Protein AF-A0A537YE99-F1 (afdb_monomer)

Secondary structure (DSSP, 8-state):
-PEEEETTEEE-S---HHHHHHHHHHHTSTTB-S-EEEEEEEE--SSSPEEEE--BSS-B-HHHH-SSTT-EEEEEEEEEEGGGS-S--HHHHHHHHHHS-BSTT---SS--HHHHHHHHHS--SSPPPHHHHHHHHHHTT--BSSS-EEEEEE-TTSEEEEEEEE--THHHHHHHHHHHHHHHHHHHHTT---SSGGG--B-

pLDDT: mean 94.54, std 3.67, range [78.19, 98.31]

Nearest PDB structures (foldseek):
  8dcb-assembly2_B  TM=7.936E-01  e=4.723E-13  Pyrococcus horikoshii OT3
  7p3b-assembly1_A  TM=7.867E-01  e=3.684E-13  Homo sapiens
  8odp-assembly1_A  TM=8.140E-01  e=3.666E-12  Homo sapiens
  2epg-assembly1_A  TM=7.924E-01  e=5.002E-12  Thermus thermophilus HB8
  4dwr-assembly3_C  TM=7.491E-01  e=1.351E-11  Pyrococcus horikoshii

Sequence (203 aa):
MPRRVDDKLLVWGEIEENTIAQARKAARLPIVEGHVALMPDAHIGIGATIGSVIPTENAVIPSAVGVDIGCGMVAVRTDVRQDQLPDDLKPLLRKIAHAVPAGVGKGHGRVTKAAEAWLGSRKPPRDLSDKQTKTTLEQFGTLGSGNHFLEVAVDEDGRTWIVLHSGSRGIGNQLATMHISKAKKDMKRALVSLGDPDLAYFV

Structure (mmCIF, N/CA/C/O backbone):
data_AF-A0A537YE99-F1
#
_entry.id   AF-A0A537YE99-F1
#
loop_
_atom_site.group_PDB
_atom_site.id
_atom_site.type_symbol
_atom_site.label_atom_id
_atom_site.label_alt_id
_atom_site.label_comp_id
_atom_site.label_asym_id
_atom_site.label_entity_id
_atom_site.label_seq_id
_atom_site.pdbx_PDB_ins_code
_atom_site.Cartn_x
_atom_site.Cartn_y
_atom_site.Cartn_z
_atom_site.occupancy
_atom_site.B_iso_or_equiv
_atom_site.auth_seq_id
_atom_site.auth_comp_id
_atom_site.auth_asym_id
_atom_site.auth_atom_id
_atom_site.pdbx_PDB_model_num
ATOM 1 N N . MET A 1 1 ? -18.024 -2.974 -21.717 1.00 82.00 1 MET A N 1
ATOM 2 C CA . MET A 1 1 ? -16.861 -3.701 -22.281 1.00 82.00 1 MET A CA 1
ATOM 3 C C . MET A 1 1 ? -15.645 -2.788 -22.218 1.00 82.00 1 MET A C 1
ATOM 5 O O . MET A 1 1 ? -15.855 -1.583 -22.323 1.00 82.00 1 MET A O 1
ATOM 9 N N . PRO A 1 2 ? -14.421 -3.308 -22.020 1.00 94.31 2 PRO A N 1
ATOM 10 C CA . PRO A 1 2 ? -13.222 -2.476 -22.057 1.00 94.31 2 PRO A CA 1
ATOM 11 C C . PRO A 1 2 ? -12.996 -1.879 -23.442 1.00 94.31 2 PRO A C 1
ATOM 13 O O . PRO A 1 2 ? -13.297 -2.507 -24.459 1.00 94.31 2 PRO A O 1
ATOM 16 N N . ARG A 1 3 ? -12.391 -0.694 -23.478 1.00 96.31 3 ARG A N 1
ATOM 17 C CA . ARG A 1 3 ? -11.872 -0.086 -24.703 1.00 96.31 3 ARG A CA 1
ATOM 18 C C . ARG A 1 3 ? -10.388 -0.420 -24.836 1.00 96.31 3 ARG A C 1
ATOM 20 O O . ARG A 1 3 ? -9.620 -0.181 -23.907 1.00 96.31 3 ARG A O 1
ATOM 27 N N . ARG A 1 4 ? -9.973 -0.950 -25.989 1.00 96.81 4 ARG A N 1
ATOM 28 C CA . ARG A 1 4 ? -8.550 -1.099 -26.330 1.00 96.81 4 ARG A CA 1
ATOM 29 C C . ARG A 1 4 ? -8.019 0.239 -26.837 1.00 96.81 4 ARG A C 1
ATOM 31 O O . ARG A 1 4 ? -8.597 0.804 -27.762 1.00 96.81 4 ARG A O 1
ATOM 38 N N . VAL A 1 5 ? -6.960 0.752 -26.215 1.00 95.50 5 VAL A N 1
ATOM 39 C CA . VAL A 1 5 ? -6.394 2.088 -26.517 1.00 95.50 5 VAL A CA 1
ATOM 40 C C . VAL A 1 5 ? -4.929 2.047 -26.962 1.00 95.50 5 VAL A C 1
ATOM 42 O O . VAL A 1 5 ? -4.392 3.069 -27.382 1.00 95.50 5 VAL A O 1
ATOM 45 N N . ASP A 1 6 ? -4.290 0.882 -26.850 1.00 93.88 6 ASP A N 1
ATOM 46 C CA . ASP A 1 6 ? -2.983 0.522 -27.414 1.00 93.88 6 ASP A CA 1
ATOM 47 C C . ASP A 1 6 ? -2.950 -1.021 -27.554 1.00 93.88 6 ASP A C 1
ATOM 49 O O . ASP A 1 6 ? -3.872 -1.695 -27.080 1.00 93.88 6 ASP A O 1
ATOM 53 N N . ASP A 1 7 ? -1.923 -1.595 -28.185 1.00 91.94 7 ASP A N 1
ATOM 54 C CA . ASP A 1 7 ? -1.827 -3.042 -28.464 1.00 91.94 7 ASP A CA 1
ATOM 55 C C . ASP A 1 7 ? -2.013 -3.902 -27.197 1.00 91.94 7 ASP A C 1
ATOM 57 O O . ASP A 1 7 ? -2.874 -4.785 -27.139 1.00 91.94 7 ASP A O 1
ATOM 61 N N . LYS A 1 8 ? -1.284 -3.540 -26.134 1.00 96.88 8 LYS A N 1
ATOM 62 C CA . LYS A 1 8 ? -1.303 -4.197 -24.818 1.00 96.88 8 LYS A CA 1
ATOM 63 C C . LYS A 1 8 ? -1.995 -3.364 -23.730 1.00 96.88 8 LYS A C 1
ATOM 65 O O . LYS A 1 8 ? -1.610 -3.459 -22.568 1.00 96.88 8 LYS A O 1
ATOM 70 N N . LEU A 1 9 ? -2.986 -2.525 -24.063 1.00 98.12 9 LEU A N 1
ATOM 71 C CA . LEU A 1 9 ? -3.657 -1.667 -23.070 1.00 98.12 9 LEU A CA 1
ATOM 72 C C . LEU A 1 9 ? -5.184 -1.644 -23.215 1.00 98.12 9 LEU A C 1
ATOM 74 O O . LEU A 1 9 ? -5.732 -1.173 -24.219 1.00 98.12 9 LEU A O 1
ATOM 78 N N . LEU A 1 10 ? -5.865 -2.105 -22.164 1.00 98.25 10 LEU A N 1
ATOM 79 C CA . LEU A 1 10 ? -7.317 -2.074 -22.010 1.00 98.25 10 LEU A CA 1
ATOM 80 C C . LEU A 1 10 ? -7.733 -1.087 -20.915 1.00 98.25 10 LEU A C 1
ATOM 82 O O . LEU A 1 10 ? -7.099 -1.009 -19.865 1.00 98.25 10 LEU A O 1
ATOM 86 N N . VAL A 1 11 ? -8.828 -0.367 -21.150 1.00 98.06 11 VAL A N 1
ATOM 87 C CA . VAL A 1 11 ? -9.364 0.642 -20.228 1.00 98.06 11 VAL A CA 1
ATOM 88 C C . VAL A 1 11 ? -10.830 0.358 -19.927 1.00 98.06 11 VAL A C 1
ATOM 90 O O . VAL A 1 11 ? -11.646 0.242 -20.848 1.00 98.06 11 VAL A O 1
ATOM 93 N N . TRP A 1 12 ? -11.164 0.271 -18.641 1.00 96.94 12 TRP A N 1
ATOM 94 C CA . TRP A 1 12 ? -12.533 0.284 -18.135 1.00 96.94 12 TRP A CA 1
ATOM 95 C C . TRP A 1 12 ? -12.867 1.681 -17.611 1.00 96.94 12 TRP A C 1
ATOM 97 O O . TRP A 1 12 ? -12.109 2.240 -16.834 1.00 96.94 12 TRP A O 1
ATOM 107 N N . GLY A 1 13 ? -14.019 2.221 -18.014 1.00 94.19 13 GLY A N 1
ATOM 108 C CA . GLY A 1 13 ? -14.464 3.553 -17.595 1.00 94.19 13 GLY A CA 1
ATOM 109 C C . GLY A 1 13 ? -13.839 4.708 -18.386 1.00 94.19 13 GLY A C 1
ATOM 110 O O . GLY A 1 13 ? -13.155 4.512 -19.397 1.00 94.19 13 GLY A O 1
ATOM 111 N N . GLU A 1 14 ? -14.132 5.924 -17.934 1.00 95.19 14 GLU A N 1
ATOM 112 C CA . GLU A 1 14 ? -13.561 7.164 -18.459 1.00 95.19 14 GLU A CA 1
ATOM 113 C C . GLU A 1 14 ? -12.354 7.552 -17.609 1.00 95.19 14 GLU A C 1
ATOM 115 O O . GLU A 1 14 ? -12.493 7.872 -16.434 1.00 95.19 14 GLU A O 1
ATOM 120 N N . ILE A 1 15 ? -11.164 7.487 -18.207 1.00 97.19 15 ILE A N 1
ATOM 121 C CA . ILE A 1 15 ? -9.887 7.719 -17.531 1.00 97.19 15 ILE A CA 1
ATOM 122 C C . ILE A 1 15 ? -9.170 8.882 -18.213 1.00 97.19 15 ILE A C 1
ATOM 124 O O . ILE A 1 15 ? -9.175 8.984 -19.443 1.00 97.19 15 ILE A O 1
ATOM 128 N N . GLU A 1 16 ? -8.539 9.741 -17.416 1.00 96.81 16 GLU A N 1
ATOM 129 C CA . GLU A 1 16 ? -7.774 10.887 -17.904 1.00 96.81 16 GLU A CA 1
ATOM 130 C C . GLU A 1 16 ? -6.612 10.466 -18.829 1.00 96.81 16 GLU A C 1
ATOM 132 O O . GLU A 1 16 ? -5.924 9.465 -18.603 1.00 96.81 16 GLU A O 1
ATOM 137 N N . GLU A 1 17 ? -6.342 11.261 -19.872 1.00 97.06 17 GLU A N 1
ATOM 138 C CA . GLU A 1 17 ? -5.336 10.918 -20.893 1.00 97.06 17 GLU A CA 1
ATOM 139 C C . GLU A 1 17 ? -3.911 10.826 -20.322 1.00 97.06 17 GLU A C 1
ATOM 141 O O . GLU A 1 17 ? -3.109 10.019 -20.788 1.00 97.06 17 GLU A O 1
ATOM 146 N N . ASN A 1 18 ? -3.590 11.599 -19.281 1.00 96.94 18 ASN A N 1
ATOM 147 C CA . ASN A 1 18 ? -2.311 11.514 -18.563 1.00 96.94 18 ASN A CA 1
ATOM 148 C C . ASN A 1 18 ? -2.094 10.115 -17.938 1.00 96.94 18 ASN A C 1
ATOM 150 O O . ASN A 1 18 ? -0.994 9.564 -18.016 1.00 96.94 18 ASN A O 1
ATOM 154 N N . THR A 1 19 ? -3.143 9.520 -17.372 1.00 97.75 19 THR A N 1
ATOM 155 C CA . THR A 1 19 ? -3.148 8.205 -16.728 1.00 97.75 19 THR A CA 1
ATOM 156 C C . THR A 1 19 ? -3.008 7.120 -17.786 1.00 97.75 19 THR A C 1
ATOM 158 O O . THR A 1 19 ? -2.170 6.226 -17.658 1.00 97.75 19 THR A O 1
ATOM 161 N N . ILE A 1 20 ? -3.740 7.246 -18.897 1.00 97.81 20 ILE A N 1
ATOM 162 C CA . ILE A 1 20 ? -3.586 6.354 -20.052 1.00 97.81 20 ILE A CA 1
ATOM 163 C C . ILE A 1 20 ? -2.155 6.437 -20.606 1.00 97.81 20 ILE A C 1
ATOM 165 O O . ILE A 1 20 ? -1.536 5.408 -20.880 1.00 97.81 20 ILE A O 1
ATOM 169 N N . ALA A 1 21 ? -1.589 7.639 -20.735 1.00 96.81 21 ALA A N 1
ATOM 170 C CA . ALA A 1 21 ? -0.222 7.834 -21.206 1.00 96.81 21 ALA A CA 1
ATOM 171 C C . ALA A 1 21 ? 0.821 7.199 -20.272 1.00 96.81 21 ALA A C 1
ATOM 173 O O . ALA A 1 21 ? 1.772 6.588 -20.765 1.00 96.81 21 ALA A O 1
ATOM 174 N N . GLN A 1 22 ? 0.639 7.285 -18.950 1.00 97.00 22 GLN A N 1
ATOM 175 C CA . GLN A 1 22 ? 1.480 6.576 -17.981 1.00 97.00 22 GLN A CA 1
ATOM 176 C C . GLN A 1 22 ? 1.371 5.053 -18.159 1.00 97.00 22 GLN A C 1
ATOM 178 O O . GLN A 1 22 ? 2.3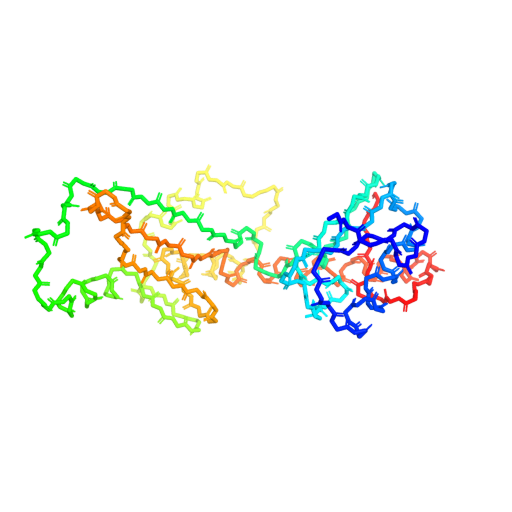92 4.374 -18.281 1.00 97.00 22 GLN A O 1
ATOM 183 N N . ALA A 1 23 ? 0.153 4.519 -18.260 1.00 97.44 23 ALA A N 1
ATOM 184 C CA . ALA A 1 23 ? -0.088 3.087 -18.437 1.00 97.44 23 ALA A CA 1
ATOM 185 C C . ALA A 1 23 ? 0.491 2.533 -19.749 1.00 97.44 23 ALA A C 1
ATOM 187 O O . ALA A 1 23 ? 1.025 1.422 -19.765 1.00 97.44 23 ALA A O 1
ATOM 188 N N . ARG A 1 24 ? 0.474 3.318 -20.839 1.00 97.06 24 ARG A N 1
ATOM 189 C CA . ARG A 1 24 ? 1.122 2.943 -22.112 1.00 97.06 24 ARG A CA 1
ATOM 190 C C . ARG A 1 24 ? 2.615 2.671 -21.937 1.00 97.06 24 ARG A C 1
ATOM 192 O O . ARG A 1 24 ? 3.144 1.792 -22.612 1.00 97.06 24 ARG A O 1
ATOM 199 N N . LYS A 1 25 ? 3.307 3.386 -21.041 1.00 96.88 25 LYS A N 1
ATOM 200 C CA . LYS A 1 25 ? 4.733 3.127 -20.779 1.00 96.88 25 LYS A CA 1
ATOM 201 C C . LYS A 1 25 ? 4.944 1.739 -20.176 1.00 96.88 25 LYS A C 1
ATOM 203 O O . LYS A 1 25 ? 5.850 1.036 -20.609 1.00 96.88 25 LYS A O 1
ATOM 208 N N . ALA A 1 26 ? 4.091 1.337 -19.231 1.00 96.38 26 ALA A N 1
ATOM 209 C CA . ALA A 1 26 ? 4.131 0.005 -18.631 1.00 96.38 26 ALA A CA 1
ATOM 210 C C . ALA A 1 26 ? 3.774 -1.086 -19.649 1.00 96.38 26 ALA A C 1
ATOM 212 O O . ALA A 1 26 ? 4.492 -2.073 -19.761 1.00 96.38 26 ALA A O 1
ATOM 213 N N . ALA A 1 27 ? 2.732 -0.874 -20.457 1.00 96.81 27 ALA A N 1
ATOM 214 C CA . ALA A 1 27 ? 2.277 -1.832 -21.468 1.00 96.81 27 ALA A CA 1
ATOM 215 C C . ALA A 1 27 ? 3.330 -2.166 -22.542 1.00 96.81 27 ALA A C 1
ATOM 217 O O . ALA A 1 27 ? 3.268 -3.226 -23.160 1.00 96.81 27 ALA A O 1
ATOM 218 N N . ARG A 1 28 ? 4.298 -1.269 -22.768 1.00 95.25 28 ARG A N 1
ATOM 219 C CA . ARG A 1 28 ? 5.393 -1.443 -23.738 1.00 95.25 28 ARG A CA 1
ATOM 220 C C . ARG A 1 28 ? 6.613 -2.167 -23.173 1.00 95.25 28 ARG A C 1
ATOM 222 O O . ARG A 1 28 ? 7.562 -2.404 -23.919 1.00 95.25 28 ARG A O 1
ATOM 229 N N . LEU A 1 29 ? 6.634 -2.476 -21.877 1.00 95.69 29 LEU A N 1
ATOM 230 C CA . LEU A 1 29 ? 7.752 -3.204 -21.289 1.00 95.69 29 LEU A CA 1
ATOM 231 C C . LEU A 1 29 ? 7.817 -4.624 -21.875 1.00 95.69 29 LEU A C 1
ATOM 233 O O . LEU A 1 29 ? 6.782 -5.280 -21.991 1.00 95.69 29 LEU A O 1
ATOM 237 N N . PRO A 1 30 ? 9.019 -5.137 -22.192 1.00 94.69 30 PRO A N 1
ATOM 238 C CA . PRO A 1 30 ? 9.173 -6.465 -22.787 1.00 94.69 30 PRO A CA 1
ATOM 239 C C . PRO A 1 30 ? 8.756 -7.594 -21.838 1.00 94.69 30 PRO A C 1
ATOM 241 O O . PRO A 1 30 ? 8.454 -8.684 -22.295 1.00 94.69 30 PRO A O 1
ATOM 244 N N . ILE A 1 31 ? 8.725 -7.323 -20.531 1.00 96.25 31 ILE A N 1
ATOM 245 C CA . ILE A 1 31 ? 8.304 -8.269 -19.494 1.00 96.25 31 ILE A CA 1
ATOM 246 C C . ILE A 1 31 ? 6.782 -8.368 -19.339 1.00 96.25 31 ILE A C 1
ATOM 248 O O . ILE A 1 31 ? 6.326 -9.165 -18.527 1.00 96.25 31 ILE A O 1
ATOM 252 N N . VAL A 1 32 ? 5.998 -7.527 -20.027 1.00 96.81 32 VAL A N 1
ATOM 253 C CA . VAL A 1 32 ? 4.535 -7.535 -19.913 1.00 96.81 32 VAL A CA 1
ATOM 254 C C . VAL A 1 32 ? 3.934 -8.515 -20.910 1.00 96.81 32 VAL A C 1
ATOM 256 O O . VAL A 1 32 ? 3.957 -8.286 -22.124 1.00 96.81 32 VAL A O 1
ATOM 259 N N . GLU A 1 33 ? 3.333 -9.573 -20.376 1.00 93.06 33 GLU A N 1
ATOM 260 C CA . GLU A 1 33 ? 2.645 -10.611 -21.142 1.00 93.06 33 GLU A CA 1
ATOM 261 C C . GLU A 1 33 ? 1.138 -10.348 -21.207 1.00 93.06 33 GLU A C 1
ATOM 263 O O . GLU A 1 33 ? 0.499 -10.012 -20.215 1.00 93.06 33 GLU A O 1
ATOM 268 N N . GLY A 1 34 ? 0.530 -10.489 -22.384 1.00 95.12 34 GLY A N 1
ATOM 269 C CA . GLY A 1 34 ? -0.880 -10.135 -22.577 1.00 95.12 34 GLY A CA 1
ATOM 270 C C . GLY A 1 34 ? -1.118 -8.620 -22.599 1.00 95.12 34 GLY A C 1
ATOM 271 O O . GLY A 1 34 ? -0.659 -7.944 -23.517 1.00 95.12 34 GLY A O 1
ATOM 272 N N . HIS A 1 35 ? -1.892 -8.084 -21.649 1.00 97.00 35 HIS A N 1
ATOM 273 C CA . HIS A 1 35 ? -2.286 -6.670 -21.631 1.00 97.00 35 HIS A CA 1
ATOM 274 C C . HIS A 1 35 ? -2.274 -6.067 -20.223 1.00 97.00 35 HIS A C 1
ATOM 276 O O . HIS A 1 35 ? -2.641 -6.718 -19.249 1.00 97.00 35 HIS A O 1
ATOM 282 N N . VAL A 1 36 ? -1.937 -4.782 -20.139 1.00 98.06 36 VAL A N 1
ATOM 283 C CA . VAL A 1 36 ? -2.229 -3.938 -18.979 1.00 98.06 36 VAL A CA 1
ATOM 284 C C . VAL A 1 36 ? -3.714 -3.589 -18.985 1.00 98.06 36 VAL A C 1
ATOM 286 O O . VAL A 1 36 ? -4.276 -3.245 -20.030 1.00 98.06 36 VAL A O 1
ATOM 289 N N . ALA A 1 37 ? -4.349 -3.654 -17.819 1.00 98.19 37 ALA A N 1
ATOM 290 C CA . ALA A 1 37 ? -5.739 -3.260 -17.630 1.00 98.19 37 ALA A CA 1
ATOM 291 C C . ALA A 1 37 ? -5.834 -2.085 -16.652 1.00 98.19 37 ALA A C 1
ATOM 293 O O . ALA A 1 37 ? -5.342 -2.181 -15.529 1.00 98.19 37 ALA A O 1
ATOM 294 N N . LEU A 1 38 ? -6.483 -0.997 -17.068 1.00 98.31 38 LEU A N 1
ATOM 295 C CA . LEU A 1 38 ? -6.870 0.108 -16.191 1.00 98.31 38 LEU A CA 1
ATOM 296 C C . LEU A 1 38 ? -8.303 -0.085 -15.708 1.00 98.31 38 LEU A C 1
ATOM 298 O O . LEU A 1 38 ? -9.217 -0.237 -16.523 1.00 98.31 38 LEU A O 1
ATOM 302 N N . MET A 1 39 ? -8.472 -0.086 -14.390 1.00 97.62 39 MET A N 1
ATOM 303 C CA . MET A 1 39 ? -9.768 -0.133 -13.722 1.00 97.62 39 MET A CA 1
ATOM 304 C C . MET A 1 39 ? -10.454 1.247 -13.765 1.00 97.62 39 MET A C 1
ATOM 306 O O . MET A 1 39 ? -9.778 2.247 -14.014 1.00 97.62 39 MET A O 1
ATOM 310 N N . PRO A 1 40 ? -11.779 1.334 -13.525 1.00 96.88 40 PRO A N 1
ATOM 311 C CA . PRO A 1 40 ? -12.522 2.601 -13.576 1.00 96.88 40 PRO A CA 1
ATOM 312 C C . PRO A 1 40 ? -12.041 3.700 -12.621 1.00 96.88 40 PRO A C 1
ATOM 314 O O . PRO A 1 40 ? -12.340 4.867 -12.841 1.00 96.88 40 PRO A O 1
ATOM 317 N N . ASP A 1 41 ? -11.327 3.336 -11.562 1.00 96.12 41 ASP A N 1
ATOM 318 C CA . ASP A 1 41 ? -10.741 4.230 -10.562 1.00 96.12 41 ASP A CA 1
ATOM 319 C C . ASP A 1 41 ? -9.255 4.530 -10.826 1.00 96.12 41 ASP A C 1
ATOM 321 O O . ASP A 1 41 ? -8.574 5.130 -9.985 1.00 96.12 41 ASP A O 1
ATOM 325 N N . ALA A 1 42 ? -8.731 4.110 -11.983 1.00 97.44 42 ALA A N 1
ATOM 326 C CA . ALA A 1 42 ? -7.332 4.298 -12.314 1.00 97.44 42 ALA A CA 1
ATOM 327 C C . ALA A 1 42 ? -6.962 5.780 -12.420 1.00 97.44 42 ALA A C 1
ATOM 329 O O . ALA A 1 42 ? -7.660 6.587 -13.033 1.00 97.44 42 ALA A O 1
ATOM 330 N N . HIS A 1 43 ? -5.813 6.129 -11.854 1.00 97.38 43 HIS A N 1
ATOM 331 C CA . HIS A 1 43 ? -5.282 7.488 -11.867 1.00 97.38 43 HIS A CA 1
ATOM 332 C C . HIS A 1 43 ? -3.751 7.475 -11.807 1.00 97.38 43 HIS A C 1
ATOM 334 O O . HIS A 1 43 ? -3.117 6.424 -11.636 1.00 97.38 43 HIS A O 1
ATOM 340 N N . ILE A 1 44 ? -3.148 8.654 -11.974 1.00 96.44 44 ILE A N 1
ATOM 341 C CA . ILE A 1 44 ? -1.695 8.835 -11.940 1.00 96.44 44 ILE A CA 1
ATOM 342 C C . ILE A 1 44 ? -1.096 8.248 -10.657 1.00 96.44 44 ILE A C 1
ATOM 344 O O . ILE A 1 44 ? -1.543 8.535 -9.547 1.00 96.44 44 ILE A O 1
ATOM 348 N N . GLY A 1 45 ? -0.033 7.464 -10.830 1.00 92.88 45 GLY A N 1
ATOM 349 C CA . GLY A 1 45 ? 0.810 6.959 -9.748 1.00 92.88 45 GLY A CA 1
ATOM 350 C C . GLY A 1 45 ? 2.284 7.310 -9.957 1.00 92.88 45 GLY A C 1
ATOM 351 O O . GLY A 1 45 ? 2.630 8.1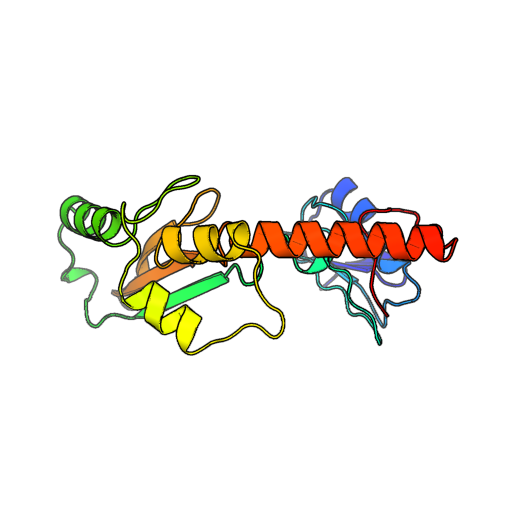76 -10.762 1.00 92.88 45 GLY A O 1
ATOM 352 N N . ILE A 1 46 ? 3.179 6.614 -9.254 1.00 87.06 46 ILE A N 1
ATOM 353 C CA . ILE A 1 46 ? 4.635 6.745 -9.423 1.00 87.06 46 ILE A CA 1
ATOM 354 C C . ILE A 1 46 ? 5.139 5.507 -10.164 1.00 87.06 46 ILE A C 1
ATOM 356 O O . ILE A 1 46 ? 5.073 4.394 -9.642 1.00 87.06 46 ILE A O 1
ATOM 360 N N . GLY A 1 47 ? 5.640 5.696 -11.386 1.00 87.75 47 GLY A N 1
ATOM 361 C CA . GLY A 1 47 ? 5.972 4.597 -12.296 1.00 87.75 47 GLY A CA 1
ATOM 362 C C . GLY A 1 47 ? 4.719 3.969 -12.884 1.00 87.75 47 GLY A C 1
ATOM 363 O O . GLY A 1 47 ? 4.308 4.343 -13.981 1.00 87.75 47 GLY A O 1
ATOM 364 N N . ALA A 1 48 ? 4.098 3.057 -12.140 1.00 94.38 48 ALA A N 1
ATOM 365 C CA . ALA A 1 48 ? 2.816 2.464 -12.503 1.00 94.38 48 ALA A CA 1
ATOM 366 C C . ALA A 1 48 ? 1.636 3.358 -12.084 1.00 94.38 48 ALA A C 1
ATOM 368 O O . ALA A 1 48 ? 1.713 4.105 -11.108 1.00 94.38 48 ALA A O 1
ATOM 369 N N . THR A 1 49 ? 0.531 3.253 -12.818 1.00 96.81 49 THR A N 1
ATOM 370 C CA . THR A 1 49 ? -0.765 3.846 -12.461 1.00 96.81 49 THR A CA 1
ATOM 371 C C . THR A 1 49 ? -1.390 3.131 -11.265 1.00 96.81 49 THR A C 1
ATOM 373 O O . THR A 1 49 ? -1.308 1.903 -11.161 1.00 96.81 49 THR A O 1
ATOM 376 N N . ILE A 1 50 ? -2.079 3.874 -10.401 1.00 96.31 50 ILE A N 1
ATOM 377 C CA . ILE A 1 50 ? -2.959 3.279 -9.385 1.00 96.31 50 ILE A CA 1
ATOM 378 C C . ILE A 1 50 ? -4.201 2.729 -10.102 1.00 96.31 50 ILE A C 1
ATOM 380 O O . ILE A 1 50 ? -4.584 3.260 -11.142 1.00 96.31 50 ILE A O 1
ATOM 384 N N . GLY A 1 51 ? -4.789 1.639 -9.598 1.00 95.75 51 GLY A N 1
ATOM 385 C CA . GLY A 1 51 ? -5.941 0.990 -10.239 1.00 95.75 51 GLY A CA 1
ATOM 386 C C . GLY A 1 51 ? -5.578 0.245 -11.528 1.00 95.75 51 GLY A C 1
ATOM 387 O O . GLY A 1 51 ? -6.393 0.150 -12.442 1.00 95.75 51 GLY A O 1
ATOM 388 N N . SER A 1 52 ? -4.344 -0.262 -11.641 1.00 96.81 52 SER A N 1
ATOM 389 C CA . SER A 1 52 ? -3.904 -1.031 -12.809 1.00 96.81 52 SER A CA 1
ATOM 390 C C . SER A 1 52 ? -3.528 -2.469 -12.479 1.00 96.81 52 SER A C 1
ATOM 392 O O . SER A 1 52 ? -3.024 -2.767 -11.398 1.00 96.81 52 SER A O 1
ATOM 394 N N . VAL A 1 53 ? -3.758 -3.358 -13.443 1.00 97.50 53 VAL A N 1
ATOM 395 C CA . VAL A 1 53 ? -3.256 -4.734 -13.441 1.00 97.50 53 VAL A CA 1
ATOM 396 C C . VAL A 1 53 ? -2.195 -4.837 -14.526 1.00 97.50 53 VAL A C 1
ATOM 398 O O . VAL A 1 53 ? -2.479 -4.585 -15.698 1.00 97.50 53 VAL A O 1
ATOM 401 N N . ILE A 1 54 ? -0.971 -5.187 -14.129 1.00 97.69 54 ILE A N 1
ATOM 402 C CA . ILE A 1 54 ? 0.194 -5.293 -15.013 1.00 97.69 54 ILE A CA 1
ATOM 403 C C . ILE A 1 54 ? 0.731 -6.726 -14.907 1.00 97.69 54 ILE A C 1
ATOM 405 O O . ILE A 1 54 ? 1.486 -7.020 -13.979 1.00 97.69 54 ILE A O 1
ATOM 409 N N . PRO A 1 55 ? 0.322 -7.639 -15.801 1.00 97.25 55 PRO A N 1
ATOM 410 C CA . PRO A 1 55 ? 0.872 -8.990 -15.841 1.00 97.25 55 PRO A CA 1
ATOM 411 C C . PRO A 1 55 ? 2.334 -8.952 -16.291 1.00 97.25 55 PRO A C 1
ATOM 413 O O . PRO A 1 55 ? 2.647 -8.386 -17.336 1.00 97.25 55 PRO A O 1
ATOM 416 N N . THR A 1 56 ? 3.225 -9.557 -15.510 1.00 97.12 56 THR A N 1
ATOM 417 C CA . THR A 1 56 ? 4.646 -9.679 -15.844 1.00 97.12 56 THR A CA 1
ATOM 418 C C . THR A 1 56 ? 5.074 -11.139 -15.901 1.00 97.12 56 THR A C 1
ATOM 420 O O . THR A 1 56 ? 4.599 -11.962 -15.118 1.00 97.12 56 THR A O 1
ATOM 423 N N . GLU A 1 57 ? 5.996 -11.463 -16.802 1.00 96.50 57 GLU A N 1
ATOM 424 C CA . GLU A 1 57 ? 6.627 -12.780 -16.879 1.00 96.50 57 GLU A CA 1
ATOM 425 C C . GLU A 1 57 ? 8.051 -12.723 -16.323 1.00 96.50 57 GLU A C 1
ATOM 427 O O . GLU A 1 57 ? 8.851 -11.877 -16.723 1.00 96.50 57 GLU A O 1
ATOM 432 N N . ASN A 1 58 ? 8.357 -13.622 -15.378 1.00 96.25 58 ASN A N 1
ATOM 433 C CA . ASN A 1 58 ? 9.672 -13.759 -14.735 1.00 96.25 58 ASN A CA 1
ATOM 434 C C . ASN A 1 58 ? 10.269 -12.431 -14.235 1.00 96.25 58 ASN A C 1
ATOM 436 O O . ASN A 1 58 ? 11.482 -12.261 -14.207 1.00 96.25 58 ASN A O 1
ATOM 440 N N . ALA A 1 59 ? 9.417 -11.473 -13.865 1.00 97.00 59 ALA A N 1
ATOM 441 C CA . ALA A 1 59 ? 9.853 -10.148 -13.465 1.00 97.00 59 ALA A CA 1
ATOM 442 C C . ALA A 1 59 ? 8.911 -9.519 -12.440 1.00 97.00 59 ALA A C 1
ATOM 444 O O . ALA A 1 59 ? 7.711 -9.797 -12.421 1.00 97.00 59 ALA A O 1
ATOM 445 N N . VAL A 1 60 ? 9.450 -8.623 -11.614 1.00 96.81 60 VAL A N 1
ATOM 446 C CA . VAL A 1 60 ? 8.689 -7.848 -10.623 1.00 96.81 60 VAL A CA 1
ATOM 447 C C . VAL A 1 60 ? 9.045 -6.374 -10.748 1.00 96.81 60 VAL A C 1
ATOM 449 O O . VAL A 1 60 ? 10.207 -6.008 -10.578 1.00 96.81 60 VAL A O 1
ATOM 452 N N . ILE A 1 61 ? 8.042 -5.523 -10.980 1.00 97.06 61 ILE A N 1
ATOM 453 C CA . ILE A 1 61 ? 8.163 -4.058 -10.957 1.00 97.06 61 ILE A CA 1
ATOM 454 C C . ILE A 1 61 ? 7.821 -3.576 -9.531 1.00 97.06 61 ILE A C 1
ATOM 456 O O . ILE A 1 61 ? 6.641 -3.551 -9.176 1.00 97.06 61 ILE A O 1
ATOM 460 N N . PRO A 1 62 ? 8.787 -3.180 -8.675 1.00 95.94 62 PRO A N 1
ATOM 461 C CA . PRO A 1 62 ? 8.496 -2.874 -7.272 1.00 95.94 62 PRO A CA 1
ATOM 462 C C . PRO A 1 62 ? 7.553 -1.680 -7.082 1.00 95.94 62 PRO A C 1
ATOM 464 O O . PRO A 1 62 ? 6.767 -1.663 -6.142 1.00 95.94 62 PRO A O 1
ATOM 467 N N . SER A 1 63 ? 7.607 -0.689 -7.975 1.00 95.06 63 SER A N 1
ATOM 468 C CA . SER A 1 63 ? 6.707 0.471 -7.944 1.00 95.06 63 SER A CA 1
ATOM 469 C C . SER A 1 63 ? 5.258 0.108 -8.276 1.00 95.06 63 SER A C 1
ATOM 471 O O . SER A 1 63 ? 4.353 0.745 -7.745 1.00 95.06 63 SER A O 1
ATOM 473 N N . ALA A 1 64 ? 5.027 -0.943 -9.072 1.00 95.75 64 ALA A N 1
ATOM 474 C CA . ALA A 1 64 ? 3.689 -1.431 -9.402 1.00 95.75 64 ALA A CA 1
ATOM 475 C C . ALA A 1 64 ? 2.995 -2.129 -8.222 1.00 95.75 64 ALA A C 1
ATOM 477 O O . ALA A 1 64 ? 1.772 -2.160 -8.171 1.00 95.75 64 ALA A O 1
ATOM 478 N N . VAL A 1 65 ? 3.760 -2.640 -7.250 1.00 95.38 65 VAL A N 1
ATOM 479 C CA . VAL A 1 65 ? 3.211 -3.169 -5.986 1.00 95.38 65 VAL A CA 1
ATOM 480 C C . VAL A 1 65 ? 2.716 -2.036 -5.077 1.00 95.38 65 VAL A C 1
ATOM 482 O O . VAL A 1 65 ? 1.808 -2.230 -4.273 1.00 95.38 65 VAL A O 1
ATOM 485 N N . GLY A 1 66 ? 3.302 -0.843 -5.210 1.00 92.94 66 GLY A N 1
ATOM 486 C CA . GLY A 1 66 ? 2.999 0.318 -4.382 1.00 92.94 66 GLY A CA 1
ATOM 487 C C . GLY A 1 66 ? 3.868 0.422 -3.126 1.00 92.94 66 GLY A C 1
ATOM 488 O O . GLY A 1 66 ? 4.583 -0.498 -2.727 1.00 92.94 66 GLY A O 1
ATOM 489 N N . VAL A 1 67 ? 3.835 1.604 -2.505 1.00 93.12 67 VAL A N 1
ATOM 490 C CA . VAL A 1 67 ? 4.661 1.909 -1.327 1.00 93.12 67 VAL A CA 1
ATOM 491 C C . VAL A 1 67 ? 4.008 1.525 -0.003 1.00 93.12 67 VAL A C 1
ATOM 493 O O . VAL A 1 67 ? 4.720 1.368 0.983 1.00 93.12 67 VAL A O 1
ATOM 496 N N . ASP A 1 68 ? 2.687 1.359 0.039 1.00 94.75 68 ASP A N 1
ATOM 497 C CA . ASP A 1 68 ? 2.003 0.757 1.184 1.00 94.75 68 ASP A CA 1
ATOM 498 C C . ASP A 1 68 ? 1.661 -0.698 0.853 1.00 94.75 68 ASP A C 1
ATOM 500 O O . ASP A 1 68 ? 0.568 -1.029 0.396 1.00 94.75 68 ASP A O 1
ATOM 504 N N . ILE A 1 69 ? 2.667 -1.562 0.999 1.00 94.38 69 ILE A N 1
ATOM 505 C CA . ILE A 1 69 ? 2.592 -2.969 0.598 1.00 94.38 69 ILE A CA 1
ATOM 506 C C . ILE A 1 69 ? 1.493 -3.666 1.404 1.00 94.38 69 ILE A C 1
ATOM 508 O O . ILE A 1 69 ? 1.502 -3.644 2.632 1.00 94.38 69 ILE A O 1
ATOM 512 N N . GLY A 1 70 ? 0.558 -4.320 0.717 1.00 92.81 70 GLY A N 1
ATOM 513 C CA . GLY A 1 70 ? -0.558 -4.995 1.380 1.00 92.81 70 GLY A CA 1
ATOM 514 C C . GLY A 1 70 ? -1.564 -4.038 2.023 1.00 92.81 70 GLY A C 1
ATOM 515 O O . GLY A 1 70 ? -2.321 -4.469 2.890 1.00 92.81 70 GLY A O 1
ATOM 516 N N . CYS A 1 71 ? -1.575 -2.760 1.625 1.00 96.44 71 CYS A N 1
ATOM 517 C CA . CYS A 1 71 ? -2.708 -1.887 1.894 1.00 96.44 71 CYS A CA 1
ATOM 518 C C . CYS A 1 71 ? -3.980 -2.517 1.322 1.00 96.44 71 CYS A C 1
ATOM 520 O O . CYS A 1 71 ? -3.997 -3.003 0.188 1.00 96.44 71 CYS A O 1
ATOM 522 N N . GLY A 1 72 ? -5.019 -2.581 2.141 1.00 96.38 72 GLY A N 1
ATOM 523 C CA . GLY A 1 72 ? -6.230 -3.296 1.798 1.00 96.38 72 GLY A CA 1
ATOM 524 C C . GLY A 1 72 ? -7.295 -3.176 2.869 1.00 96.38 72 GLY A C 1
ATOM 525 O O . GLY A 1 72 ? -7.105 -2.564 3.924 1.00 96.38 72 GLY A O 1
ATOM 526 N N . MET A 1 73 ? -8.442 -3.773 2.569 1.00 97.00 73 MET A N 1
ATOM 527 C CA . MET A 1 73 ? -9.626 -3.683 3.406 1.00 97.00 73 MET A CA 1
ATOM 528 C C . MET A 1 73 ? -9.987 -5.035 4.003 1.00 97.00 73 MET A C 1
ATOM 530 O O . MET A 1 73 ? -9.925 -6.068 3.335 1.00 97.00 73 MET A O 1
ATOM 534 N N . VAL A 1 74 ? -10.409 -5.011 5.261 1.00 97.38 74 VAL A N 1
ATOM 535 C CA . VAL A 1 74 ? -11.060 -6.133 5.935 1.00 97.38 74 VAL A CA 1
ATOM 536 C C . VAL A 1 74 ? -12.395 -5.638 6.465 1.00 97.38 74 VAL A C 1
ATOM 538 O O . VAL A 1 74 ? -12.447 -4.621 7.151 1.00 97.38 74 VAL A O 1
ATOM 541 N N . ALA A 1 75 ? -13.463 -6.372 6.172 1.00 97.44 75 ALA A N 1
ATOM 542 C CA . ALA A 1 75 ? -14.788 -6.120 6.717 1.00 97.44 75 ALA A CA 1
ATOM 543 C C . ALA A 1 75 ? -15.200 -7.291 7.614 1.00 97.44 75 ALA A C 1
ATOM 545 O O . ALA A 1 75 ? -15.087 -8.454 7.223 1.00 97.44 75 ALA A O 1
ATOM 546 N N . VAL A 1 76 ? -15.675 -6.987 8.820 1.00 97.69 76 VAL A N 1
ATOM 547 C CA . VAL A 1 76 ? -16.174 -7.979 9.775 1.00 97.69 76 VAL A CA 1
ATOM 548 C C . VAL A 1 76 ? -17.631 -7.679 10.073 1.00 97.69 76 VAL A C 1
ATOM 550 O O . VAL A 1 76 ? -17.956 -6.618 10.609 1.00 97.69 76 VAL A O 1
ATOM 553 N N . ARG A 1 77 ? -18.506 -8.630 9.746 1.00 97.94 77 ARG A N 1
ATOM 554 C CA . ARG A 1 77 ? -19.914 -8.575 10.136 1.00 97.94 77 ARG A CA 1
ATOM 555 C C . ARG A 1 77 ? -20.035 -8.819 11.632 1.00 97.94 77 ARG A C 1
ATOM 557 O O . ARG A 1 77 ? -19.430 -9.751 12.158 1.00 97.94 77 ARG A O 1
ATOM 564 N N . THR A 1 78 ? -20.846 -8.013 12.294 1.00 96.56 78 THR A N 1
ATOM 565 C CA . THR A 1 78 ? -21.169 -8.173 13.713 1.00 96.56 78 THR A CA 1
ATOM 566 C C . THR A 1 78 ? -22.552 -8.800 13.885 1.00 96.56 78 THR A C 1
ATOM 568 O O . THR A 1 78 ? -23.346 -8.871 12.943 1.00 96.56 78 THR A O 1
ATOM 571 N N . ASP A 1 79 ? -22.868 -9.211 15.109 1.00 96.94 79 ASP A N 1
ATOM 572 C CA . ASP A 1 79 ? -24.217 -9.666 15.460 1.00 96.94 79 ASP A CA 1
ATOM 573 C C . ASP A 1 79 ? -25.186 -8.500 15.736 1.00 96.94 79 ASP A C 1
ATOM 575 O O . ASP A 1 79 ? -26.378 -8.727 15.937 1.00 96.94 79 ASP A O 1
ATOM 579 N N . VAL A 1 80 ? -24.691 -7.255 15.715 1.00 96.69 80 VAL A N 1
ATOM 580 C CA . VAL A 1 80 ? -25.462 -6.039 15.993 1.00 96.69 80 VAL A CA 1
ATOM 581 C C . VAL A 1 80 ? -26.264 -5.633 14.760 1.00 96.69 80 VAL A C 1
ATOM 583 O O . VAL A 1 80 ? -25.727 -5.494 13.655 1.00 96.69 80 VAL A O 1
ATOM 586 N N . ARG A 1 81 ? -27.560 -5.410 14.948 1.00 97.44 81 ARG A N 1
ATOM 587 C CA . ARG A 1 81 ? -28.459 -4.855 13.935 1.00 97.44 81 ARG A CA 1
ATOM 588 C C . ARG A 1 81 ? -28.531 -3.330 14.031 1.00 97.44 81 ARG A C 1
ATOM 590 O O . ARG A 1 81 ? -28.245 -2.751 15.075 1.00 97.44 81 ARG A O 1
ATOM 597 N N . GLN A 1 82 ? -28.919 -2.683 12.937 1.00 96.69 82 GLN A N 1
ATOM 598 C CA . GLN A 1 82 ? -29.029 -1.226 12.844 1.00 96.69 82 GLN A CA 1
ATOM 599 C C . GLN A 1 82 ? -29.943 -0.624 13.920 1.00 96.69 82 GLN A C 1
ATOM 601 O O . GLN A 1 82 ? -29.609 0.403 14.497 1.00 96.69 82 GLN A O 1
ATOM 606 N N . ASP A 1 83 ? -31.063 -1.278 14.220 1.00 96.94 83 ASP A N 1
ATOM 607 C CA . ASP A 1 83 ? -32.032 -0.874 15.248 1.00 96.94 83 ASP A CA 1
ATOM 608 C C . ASP A 1 83 ? -31.499 -1.013 16.685 1.00 96.94 83 ASP A C 1
ATOM 610 O O . ASP A 1 83 ? -32.110 -0.512 17.625 1.00 96.94 83 ASP A O 1
ATOM 614 N N . GLN A 1 84 ? -30.349 -1.668 16.862 1.00 96.69 84 GLN A N 1
ATOM 615 C CA . GLN A 1 84 ? -29.642 -1.783 18.138 1.00 96.69 84 GLN A CA 1
ATOM 616 C C . GLN A 1 84 ? -28.509 -0.755 18.279 1.00 96.69 84 GLN A C 1
ATOM 618 O O . GLN A 1 84 ? -27.872 -0.692 19.335 1.00 96.69 84 GLN A O 1
ATOM 623 N N . LEU A 1 85 ? -28.217 0.027 17.233 1.00 94.94 85 LEU A N 1
ATOM 624 C CA . LEU A 1 85 ? -27.220 1.090 17.306 1.00 94.94 85 LEU A CA 1
ATOM 625 C C . LEU A 1 85 ? -27.775 2.290 18.086 1.00 94.94 85 LEU A C 1
ATOM 627 O O . LEU A 1 85 ? -28.948 2.630 17.945 1.00 94.94 85 LEU A O 1
ATOM 631 N N . PRO A 1 86 ? -26.943 2.957 18.903 1.00 94.50 86 PRO A N 1
ATOM 632 C CA . PRO A 1 86 ? -27.347 4.196 19.548 1.00 94.50 86 PRO A CA 1
ATOM 633 C C . PRO A 1 86 ? -27.420 5.341 18.529 1.00 94.50 86 PRO A C 1
ATOM 635 O O . PRO A 1 86 ? -26.659 5.360 17.560 1.00 94.50 86 PRO A O 1
ATOM 638 N N . ASP A 1 87 ? -28.236 6.355 18.823 1.00 93.75 87 ASP A N 1
ATOM 639 C CA . ASP A 1 87 ? -28.334 7.577 18.007 1.00 93.75 87 ASP A CA 1
ATOM 640 C C . ASP A 1 87 ? -26.994 8.333 17.893 1.00 93.75 87 ASP A C 1
ATOM 642 O O . ASP A 1 87 ? -26.736 9.020 16.905 1.00 93.75 87 ASP A O 1
ATOM 646 N N . ASP A 1 88 ? -26.119 8.211 18.904 1.00 95.75 88 ASP A N 1
ATOM 647 C CA . ASP A 1 88 ? -24.775 8.797 18.907 1.00 95.75 88 ASP A CA 1
ATOM 648 C C . ASP A 1 88 ? -23.679 7.723 18.979 1.00 95.75 88 ASP A C 1
ATOM 650 O O . ASP A 1 88 ? -23.453 7.088 20.013 1.00 95.75 88 ASP A O 1
ATOM 654 N N . LEU A 1 89 ? -22.926 7.578 17.884 1.00 95.25 89 LEU A N 1
ATOM 655 C CA . LEU A 1 89 ? -21.770 6.681 17.794 1.00 95.25 89 LEU A CA 1
ATOM 656 C C . LEU A 1 89 ? -20.464 7.301 18.312 1.00 95.25 89 LEU A C 1
ATOM 658 O O . LEU A 1 89 ? -19.462 6.587 18.429 1.00 95.25 89 LEU A O 1
ATOM 662 N N . LYS A 1 90 ? -20.422 8.594 18.672 1.00 96.19 90 LYS A N 1
ATOM 663 C CA . LYS A 1 90 ? -19.191 9.245 19.169 1.00 96.19 90 LYS A CA 1
ATOM 664 C C . LYS A 1 90 ? -18.529 8.492 20.329 1.00 96.19 90 LYS A C 1
ATOM 666 O O . LYS A 1 90 ? -17.300 8.392 20.312 1.00 96.19 90 LYS A O 1
ATOM 671 N N . PRO A 1 91 ? -19.252 7.941 21.325 1.00 96.19 91 PRO A N 1
ATOM 672 C CA . PRO A 1 91 ? -18.620 7.172 22.395 1.00 96.19 91 PRO A CA 1
ATOM 673 C C . PRO A 1 91 ? -17.903 5.915 21.885 1.00 96.19 91 PRO A C 1
ATOM 675 O O . PRO A 1 91 ? -16.803 5.612 22.349 1.00 96.19 91 PRO A O 1
ATOM 678 N N . LEU A 1 92 ? -18.492 5.207 20.915 1.00 93.38 92 LEU A N 1
ATOM 679 C CA . LEU A 1 92 ? -17.883 4.032 20.290 1.00 93.38 92 LEU A CA 1
ATOM 680 C C . LEU A 1 92 ? -16.650 4.431 19.476 1.00 93.38 92 LEU A C 1
ATOM 682 O O . LEU A 1 92 ? -15.567 3.892 19.700 1.00 93.38 92 LEU A O 1
ATOM 686 N N . LEU A 1 93 ? -16.788 5.424 18.597 1.00 93.25 93 LEU A N 1
ATOM 687 C CA . LEU A 1 93 ? -15.691 5.903 17.756 1.00 93.25 93 LEU A CA 1
ATOM 688 C C . LEU A 1 93 ? -14.513 6.425 18.591 1.00 93.25 93 LEU A C 1
ATOM 690 O O . LEU A 1 93 ? -13.362 6.183 18.240 1.00 93.25 93 LEU A O 1
ATOM 694 N N . ARG A 1 94 ? -14.766 7.059 19.746 1.00 94.56 94 ARG A N 1
ATOM 695 C CA . ARG A 1 94 ? -13.708 7.459 20.695 1.00 94.56 94 ARG A CA 1
ATOM 696 C C . ARG A 1 94 ? -12.964 6.262 21.283 1.00 94.56 94 ARG A C 1
ATOM 698 O O . ARG A 1 94 ? -11.739 6.304 21.374 1.00 94.56 94 ARG A O 1
ATOM 705 N N . LYS A 1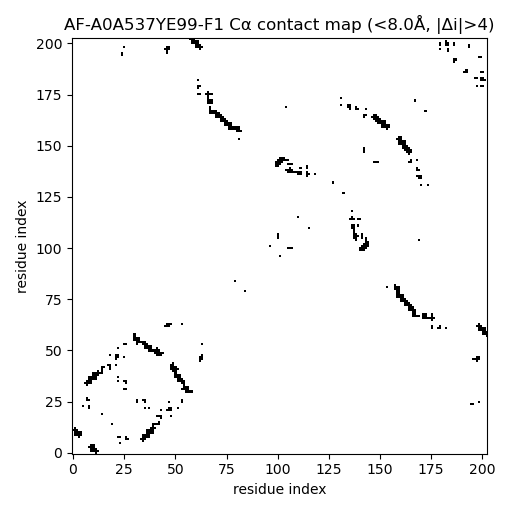 95 ? -13.678 5.201 21.674 1.00 94.81 95 LYS A N 1
ATOM 706 C CA . LYS A 1 95 ? -13.051 3.963 22.172 1.00 94.81 95 LYS A CA 1
ATOM 707 C C . LYS A 1 95 ? -12.204 3.303 21.088 1.00 94.81 95 LYS A C 1
ATOM 709 O O . LYS A 1 95 ? -11.085 2.885 21.369 1.00 94.81 95 LYS A O 1
ATOM 714 N N . ILE A 1 96 ? -12.709 3.269 19.857 1.00 93.00 96 ILE A N 1
ATOM 715 C CA . ILE A 1 96 ? -11.981 2.740 18.703 1.00 93.00 96 ILE A CA 1
ATOM 716 C C . ILE A 1 96 ? -10.724 3.568 18.431 1.00 93.00 96 ILE A C 1
ATOM 718 O O . ILE A 1 96 ? -9.642 3.001 18.353 1.00 93.00 96 ILE A O 1
ATOM 722 N N . ALA A 1 97 ? -10.832 4.896 18.358 1.00 92.12 97 ALA A N 1
ATOM 723 C CA . ALA A 1 97 ? -9.689 5.779 18.117 1.00 92.12 97 ALA A CA 1
ATOM 724 C C . ALA A 1 97 ? -8.618 5.681 19.218 1.00 92.12 97 ALA A C 1
ATOM 726 O O . ALA A 1 97 ? -7.430 5.848 18.949 1.00 92.12 97 ALA A O 1
ATOM 727 N N . HIS A 1 98 ? -9.027 5.396 20.458 1.00 91.62 98 HIS A N 1
ATOM 728 C CA . HIS A 1 98 ? -8.098 5.116 21.549 1.00 91.62 98 HIS A CA 1
ATOM 729 C C . HIS A 1 98 ? -7.411 3.750 21.393 1.00 91.62 98 HIS A C 1
ATOM 731 O O . HIS A 1 98 ? -6.211 3.639 21.631 1.00 91.62 98 HIS A O 1
ATOM 737 N N . ALA A 1 99 ? -8.156 2.718 20.986 1.00 92.38 99 ALA A N 1
ATOM 738 C CA . ALA A 1 99 ? -7.635 1.364 20.793 1.00 92.38 99 ALA A CA 1
ATOM 739 C C . ALA A 1 99 ? -6.776 1.216 19.526 1.00 92.38 99 ALA A C 1
ATOM 741 O O . ALA A 1 99 ? -5.865 0.392 19.499 1.00 92.38 99 ALA A O 1
ATOM 742 N N . VAL A 1 100 ? -7.056 2.005 18.488 1.00 93.75 100 VAL A N 1
ATOM 743 C CA . VAL A 1 100 ? -6.371 1.987 17.192 1.00 93.75 100 VAL A CA 1
ATOM 744 C C . VAL A 1 100 ? -5.937 3.417 16.851 1.00 93.75 100 VAL A C 1
ATOM 746 O O . VAL A 1 100 ? -6.659 4.143 16.164 1.00 93.75 100 VAL A O 1
ATOM 749 N N . PRO A 1 101 ? -4.759 3.855 17.331 1.00 93.12 101 PRO A N 1
ATOM 750 C CA . PRO A 1 101 ? -4.266 5.202 17.083 1.00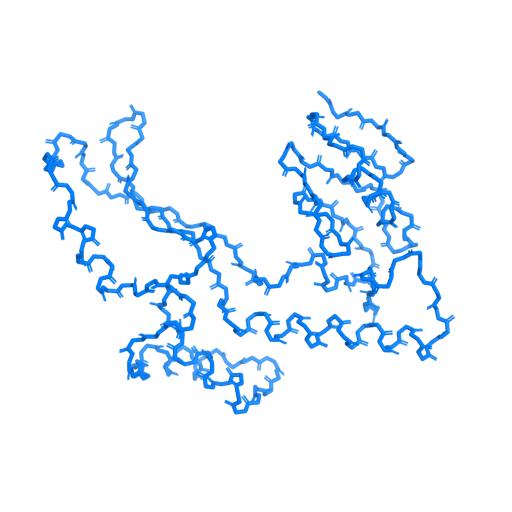 93.12 101 PRO A CA 1
ATOM 751 C C . PRO A 1 101 ? -4.147 5.502 15.585 1.00 93.12 101 PRO A C 1
ATOM 753 O O . PRO A 1 101 ? -3.618 4.695 14.816 1.00 93.12 101 PRO A O 1
ATOM 756 N N . ALA A 1 102 ? -4.590 6.690 15.179 1.00 93.06 102 ALA A N 1
ATOM 757 C CA . ALA A 1 102 ? -4.524 7.176 13.803 1.00 93.06 102 ALA A CA 1
ATOM 758 C C . ALA A 1 102 ? -3.638 8.424 13.692 1.00 93.06 102 ALA A C 1
ATOM 760 O O . ALA A 1 102 ? -3.580 9.246 14.609 1.00 93.06 102 ALA A O 1
ATOM 761 N N . GLY A 1 103 ? -2.959 8.572 12.556 1.00 89.44 103 GLY A N 1
ATOM 762 C CA . GLY A 1 103 ? -2.107 9.708 12.214 1.00 89.44 103 GLY A CA 1
ATOM 763 C C . GLY A 1 103 ? -0.705 9.318 11.736 1.00 89.44 103 GLY A C 1
ATOM 764 O O . GLY A 1 103 ? -0.221 8.203 11.947 1.00 89.44 103 GLY A O 1
ATOM 765 N N . VAL A 1 104 ? -0.031 10.272 11.088 1.00 84.38 104 VAL A N 1
ATOM 766 C CA . VAL A 1 104 ? 1.339 10.099 10.581 1.00 84.38 104 VAL A CA 1
ATOM 767 C C . VAL A 1 104 ? 2.292 9.858 11.751 1.00 84.38 104 VAL A C 1
ATOM 769 O O . VAL A 1 104 ? 2.325 10.637 12.702 1.00 84.38 104 VAL A O 1
ATOM 772 N N . GLY A 1 105 ? 3.066 8.772 11.685 1.00 78.19 105 GLY A N 1
ATOM 773 C CA . GLY A 1 105 ? 4.072 8.439 12.699 1.00 78.19 105 GLY A CA 1
ATOM 774 C C . GLY A 1 105 ? 3.506 8.123 14.087 1.00 78.19 105 GLY A C 1
ATOM 775 O O . GLY A 1 105 ? 4.265 8.080 15.051 1.00 78.19 105 GLY A O 1
ATOM 776 N N . LYS A 1 106 ? 2.189 7.924 14.214 1.00 82.00 106 LYS A N 1
ATOM 777 C CA . LYS A 1 106 ? 1.570 7.569 15.489 1.00 82.00 106 LYS A CA 1
ATOM 778 C C . LYS A 1 106 ? 1.866 6.116 15.845 1.00 82.00 106 LYS A C 1
ATOM 780 O O . LYS A 1 106 ? 1.962 5.253 14.979 1.00 82.00 106 LYS A O 1
ATOM 785 N N . GLY A 1 107 ? 2.001 5.891 17.144 1.00 84.50 107 GLY A N 1
ATOM 786 C CA . GLY A 1 107 ? 2.208 4.599 17.781 1.00 84.50 107 GLY A CA 1
ATOM 787 C C . GLY A 1 107 ? 1.430 4.548 19.090 1.00 84.50 107 GLY A C 1
ATOM 788 O O . GLY A 1 107 ? 0.870 5.554 19.530 1.00 84.50 107 GLY A O 1
ATOM 789 N N . HIS A 1 108 ? 1.456 3.401 19.759 1.00 85.62 108 HIS A N 1
ATOM 790 C CA . HIS A 1 108 ? 0.822 3.205 21.073 1.00 85.62 108 HIS A CA 1
ATOM 791 C C . HIS A 1 108 ? 1.573 3.883 22.239 1.00 85.62 108 HIS A C 1
ATOM 793 O O . HIS A 1 108 ? 1.282 3.624 23.404 1.00 85.62 108 HIS A O 1
ATOM 799 N N . GLY A 1 109 ? 2.594 4.702 21.953 1.00 85.44 109 GLY A N 1
ATOM 800 C CA . GLY A 1 109 ? 3.492 5.314 22.947 1.00 85.44 109 GLY A CA 1
ATOM 801 C C . GLY A 1 109 ? 4.484 4.339 23.596 1.00 85.44 109 GLY A C 1
ATOM 802 O O . GLY A 1 109 ? 5.399 4.762 24.295 1.00 85.44 109 GLY A O 1
ATOM 803 N N . ARG A 1 110 ? 4.326 3.037 23.346 1.00 88.44 110 ARG A N 1
ATOM 804 C CA . ARG A 1 110 ? 5.216 1.948 23.756 1.00 88.44 110 ARG A CA 1
ATOM 805 C C . ARG A 1 110 ? 5.119 0.801 22.758 1.00 88.44 110 ARG A C 1
ATOM 807 O O . ARG A 1 110 ? 4.092 0.645 22.096 1.00 88.44 110 ARG A O 1
AT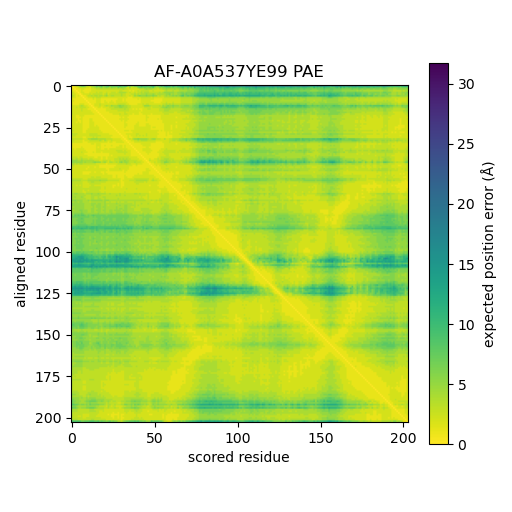OM 814 N N . VAL A 1 111 ? 6.151 -0.035 22.710 1.00 90.56 111 VAL A N 1
ATOM 815 C CA . VAL A 1 111 ? 6.080 -1.319 22.006 1.00 90.56 111 VAL A CA 1
ATOM 816 C C . VAL A 1 111 ? 5.081 -2.222 22.732 1.00 90.56 111 VAL A C 1
ATOM 818 O O . VAL A 1 111 ? 5.094 -2.331 23.960 1.00 90.56 111 VAL A O 1
ATOM 821 N N . T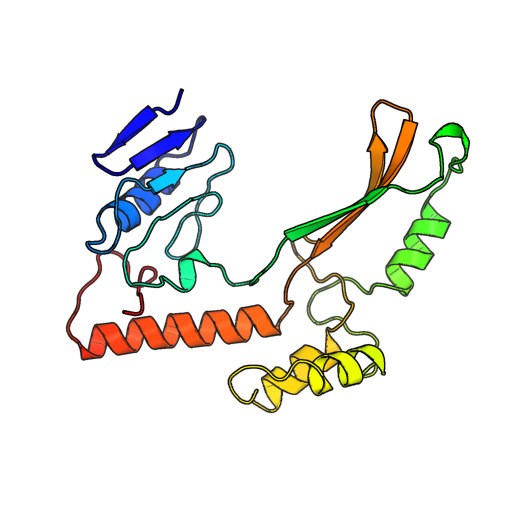HR A 1 112 ? 4.165 -2.828 21.979 1.00 92.06 112 THR A N 1
ATOM 822 C CA . THR A 1 112 ? 3.160 -3.737 22.538 1.00 92.06 112 THR A CA 1
ATOM 823 C C . THR A 1 112 ? 3.676 -5.174 22.520 1.00 92.06 112 THR A C 1
ATOM 825 O O . THR A 1 112 ? 4.385 -5.573 21.598 1.00 92.06 112 THR A O 1
ATOM 828 N N . LYS A 1 113 ? 3.249 -5.997 23.489 1.00 93.06 113 LYS A N 1
ATOM 829 C CA . LYS A 1 113 ? 3.552 -7.442 23.494 1.00 93.06 113 LYS A CA 1
ATOM 830 C C . LYS A 1 113 ? 3.096 -8.135 22.205 1.00 93.06 113 LYS A C 1
ATOM 832 O O . LYS A 1 113 ? 3.732 -9.076 21.748 1.00 93.06 113 LYS A O 1
ATOM 837 N N . ALA A 1 114 ? 1.993 -7.662 21.616 1.00 92.88 114 ALA A N 1
ATOM 838 C CA . ALA A 1 114 ? 1.486 -8.166 20.345 1.00 92.88 114 ALA A CA 1
ATOM 839 C C . ALA A 1 114 ? 2.460 -7.886 19.190 1.00 92.88 114 ALA A C 1
ATOM 841 O O . ALA A 1 114 ? 2.695 -8.775 18.377 1.00 92.88 114 ALA A O 1
ATOM 842 N N . ALA A 1 115 ? 3.063 -6.693 19.149 1.00 93.06 115 ALA A N 1
ATOM 843 C CA . ALA A 1 115 ? 4.068 -6.341 18.149 1.00 93.06 115 ALA A CA 1
ATOM 844 C C . ALA A 1 115 ? 5.321 -7.224 18.263 1.00 93.06 115 ALA A C 1
ATOM 846 O O . ALA A 1 115 ? 5.791 -7.761 17.261 1.00 93.06 115 ALA A O 1
ATOM 847 N N . GLU A 1 116 ? 5.826 -7.422 19.485 1.00 93.44 116 GLU A N 1
ATOM 848 C CA . GLU A 1 116 ? 6.986 -8.287 19.750 1.00 93.44 116 GLU A CA 1
ATOM 849 C C . GLU A 1 116 ? 6.704 -9.740 19.367 1.00 93.44 116 GLU A C 1
ATOM 851 O O . GLU A 1 116 ? 7.497 -10.362 18.661 1.00 93.44 116 GLU A O 1
ATOM 856 N N . ALA A 1 117 ? 5.549 -10.273 19.779 1.00 93.81 117 ALA A N 1
ATOM 857 C CA . ALA A 1 117 ? 5.142 -11.634 19.451 1.00 93.81 117 ALA A CA 1
ATOM 858 C C . ALA A 1 117 ? 4.964 -11.829 17.938 1.00 93.81 117 ALA A C 1
ATOM 860 O O . ALA A 1 117 ? 5.387 -12.850 17.388 1.00 93.81 117 ALA A O 1
ATOM 861 N N . TRP A 1 118 ? 4.368 -10.851 17.249 1.00 92.56 118 TRP A N 1
ATOM 862 C CA . TRP A 1 118 ? 4.191 -10.905 15.800 1.00 92.56 118 TRP A CA 1
ATOM 863 C C . TRP A 1 118 ? 5.540 -10.926 15.081 1.00 92.56 118 TRP A C 1
ATOM 865 O O . TRP A 1 118 ? 5.781 -11.823 14.276 1.00 92.56 118 TRP A O 1
ATOM 875 N N . LEU A 1 119 ? 6.451 -10.007 15.418 1.00 90.44 119 LEU A N 1
ATOM 876 C CA . LEU A 1 119 ? 7.761 -9.938 14.768 1.00 90.44 119 LEU A CA 1
ATOM 877 C C . LEU A 1 119 ? 8.646 -11.148 15.114 1.00 90.44 119 LEU A C 1
ATOM 879 O O . LEU A 1 119 ? 9.360 -11.659 14.254 1.00 90.44 119 LEU A O 1
ATOM 883 N N . GLY A 1 120 ? 8.572 -11.643 16.353 1.00 90.25 120 GLY A N 1
ATOM 884 C CA . GLY A 1 120 ? 9.330 -12.811 16.803 1.00 90.25 120 GLY A CA 1
ATOM 885 C C . GLY A 1 120 ? 8.884 -14.124 16.153 1.00 90.25 120 GLY A C 1
ATOM 886 O O . GLY A 1 120 ? 9.723 -14.983 15.879 1.00 90.25 120 GLY A O 1
ATOM 887 N N . SER A 1 121 ? 7.585 -14.272 15.872 1.00 91.62 121 SER A N 1
ATOM 888 C CA . SER A 1 121 ? 7.017 -15.475 15.238 1.00 91.62 121 SER A CA 1
ATOM 889 C C . SER A 1 121 ? 7.025 -15.432 13.708 1.00 91.62 121 SER A C 1
ATOM 891 O O . SER A 1 121 ? 6.992 -16.481 13.068 1.00 91.62 121 SER A O 1
ATOM 893 N N . ARG A 1 122 ? 7.090 -14.240 13.104 1.00 85.94 122 ARG A N 1
ATOM 894 C CA . ARG A 1 122 ? 7.060 -14.039 11.647 1.00 85.94 122 ARG A CA 1
ATOM 895 C C . ARG A 1 122 ? 8.327 -13.341 11.184 1.00 85.94 122 ARG A C 1
ATOM 897 O O . ARG A 1 122 ? 8.303 -12.187 10.760 1.00 85.94 122 ARG A O 1
ATOM 904 N N . LYS A 1 123 ? 9.447 -14.061 11.270 1.00 79.38 123 LYS A N 1
ATOM 905 C CA . LYS A 1 123 ? 10.732 -13.534 10.815 1.00 79.38 123 LYS A CA 1
ATOM 906 C C . LYS A 1 123 ? 10.687 -13.272 9.305 1.00 79.38 123 LYS A C 1
ATOM 908 O O . LYS A 1 123 ? 10.385 -14.199 8.549 1.00 79.38 123 LYS A O 1
ATOM 913 N N . PRO A 1 124 ? 10.968 -12.038 8.854 1.00 80.62 124 PRO A N 1
ATOM 914 C CA . PRO A 1 124 ? 11.061 -11.756 7.432 1.00 80.62 124 PRO A CA 1
ATOM 915 C C . PRO A 1 124 ? 12.217 -12.551 6.796 1.00 80.62 124 PRO A C 1
ATOM 917 O O . PRO A 1 124 ? 13.173 -12.893 7.490 1.00 80.62 124 PRO A O 1
ATOM 920 N N . PRO A 1 125 ? 12.185 -12.806 5.471 1.00 83.44 125 PRO A N 1
ATOM 921 C CA . PRO A 1 125 ? 13.242 -13.551 4.770 1.00 83.44 125 PRO A CA 1
ATOM 922 C C . PRO A 1 125 ? 14.633 -12.904 4.843 1.00 83.44 125 PRO A C 1
ATOM 924 O O . PRO A 1 125 ? 15.635 -13.532 4.515 1.00 83.44 125 PRO A O 1
ATOM 927 N N . ARG A 1 126 ? 14.690 -11.627 5.229 1.00 85.12 126 ARG A N 1
ATOM 928 C CA . ARG A 1 126 ? 15.910 -10.862 5.475 1.00 85.12 126 ARG A CA 1
ATOM 929 C C . ARG A 1 126 ? 15.802 -10.155 6.811 1.00 85.12 126 ARG A C 1
ATOM 931 O O . ARG A 1 126 ? 14.714 -9.719 7.186 1.00 85.12 126 ARG A O 1
ATOM 938 N N . ASP A 1 127 ? 16.944 -9.920 7.439 1.00 87.75 127 ASP A N 1
ATOM 939 C CA . ASP A 1 127 ? 16.986 -9.087 8.628 1.00 87.75 127 ASP A CA 1
ATOM 940 C C . ASP A 1 127 ? 16.537 -7.654 8.313 1.00 87.75 127 ASP A C 1
ATOM 942 O O . ASP A 1 127 ? 16.878 -7.038 7.286 1.00 87.75 127 ASP A O 1
ATOM 946 N N . LEU A 1 128 ? 15.724 -7.128 9.221 1.00 91.88 128 LEU A N 1
ATOM 947 C CA . LEU A 1 128 ? 15.350 -5.727 9.238 1.00 91.88 128 LEU A CA 1
ATOM 948 C C . LEU A 1 128 ? 16.487 -4.927 9.874 1.00 91.88 128 LEU A C 1
ATOM 950 O O . LEU A 1 128 ? 17.089 -5.360 10.853 1.00 91.88 128 LEU A O 1
ATOM 954 N N . SER A 1 129 ? 16.773 -3.744 9.332 1.00 94.69 129 SER A N 1
ATOM 955 C CA . SER A 1 129 ? 17.649 -2.795 10.024 1.00 94.69 129 SER A CA 1
ATOM 956 C C . SER A 1 129 ? 17.013 -2.332 11.335 1.00 94.69 129 SER A C 1
ATOM 958 O O . SER A 1 129 ? 15.791 -2.370 11.478 1.00 94.69 129 SER A O 1
ATOM 960 N N . ASP A 1 130 ? 17.806 -1.787 12.257 1.00 95.06 130 ASP A N 1
ATOM 961 C CA . ASP A 1 130 ? 17.289 -1.249 13.525 1.00 95.06 130 ASP A CA 1
ATOM 962 C C . ASP A 1 130 ? 16.157 -0.237 13.311 1.00 95.06 130 ASP A C 1
ATOM 964 O O . ASP A 1 130 ? 15.148 -0.246 14.017 1.00 95.06 130 ASP A O 1
ATOM 968 N N . LYS A 1 131 ? 16.271 0.596 12.268 1.00 94.44 131 LYS A N 1
ATOM 969 C CA . LYS A 1 131 ? 15.225 1.547 11.872 1.00 94.44 131 LYS A CA 1
ATOM 970 C C . LYS A 1 131 ? 13.940 0.840 11.432 1.00 94.44 131 LYS A C 1
ATOM 972 O O . LYS A 1 131 ? 12.851 1.266 11.822 1.00 94.44 131 LYS A O 1
ATOM 977 N N . GLN A 1 132 ? 14.056 -0.205 10.616 1.00 94.94 132 GLN A N 1
ATOM 978 C CA . GLN A 1 132 ? 12.920 -0.988 10.121 1.00 94.94 132 GLN A CA 1
ATOM 979 C C . GLN A 1 132 ? 12.239 -1.750 11.263 1.00 94.94 132 GLN A C 1
ATOM 981 O O . GLN A 1 132 ? 11.015 -1.695 11.389 1.00 94.94 132 GLN A O 1
ATOM 986 N N . THR A 1 133 ? 13.023 -2.379 12.139 1.00 94.69 133 THR A N 1
ATOM 987 C CA . THR A 1 133 ? 12.546 -3.057 13.350 1.00 94.69 133 THR A CA 1
ATOM 988 C C . THR A 1 133 ? 11.807 -2.086 14.263 1.00 94.69 133 THR A C 1
ATOM 990 O O . THR A 1 133 ? 10.651 -2.328 14.606 1.00 94.69 133 THR A O 1
ATOM 993 N N . LYS A 1 134 ? 12.418 -0.937 14.578 1.00 94.12 134 LYS A N 1
ATOM 994 C CA . LYS A 1 134 ? 11.794 0.111 15.396 1.00 94.12 134 LYS A CA 1
ATOM 995 C C . LYS A 1 134 ? 10.472 0.588 14.794 1.00 94.12 134 LYS A C 1
ATOM 997 O O . LYS A 1 134 ? 9.458 0.599 15.482 1.00 94.12 134 LYS A O 1
ATOM 1002 N N . THR A 1 135 ? 10.468 0.914 13.499 1.00 94.62 135 THR A N 1
ATOM 1003 C CA . THR A 1 135 ? 9.259 1.373 12.789 1.00 94.62 135 THR A CA 1
ATOM 1004 C C . THR A 1 135 ? 8.144 0.331 12.864 1.00 94.62 135 THR A C 1
ATOM 1006 O O . THR A 1 135 ? 6.999 0.677 13.141 1.00 94.62 135 THR A O 1
ATOM 1009 N N . THR A 1 136 ? 8.484 -0.941 12.643 1.00 93.88 136 THR A N 1
ATOM 1010 C CA . THR A 1 136 ? 7.532 -2.057 12.696 1.00 93.88 136 THR A CA 1
ATOM 1011 C C . THR A 1 136 ? 6.911 -2.173 14.083 1.00 93.88 136 THR A C 1
ATOM 1013 O O . THR A 1 136 ? 5.691 -2.213 14.201 1.00 93.88 136 THR A O 1
ATOM 1016 N N . LEU A 1 137 ? 7.734 -2.174 15.134 1.00 94.44 137 LEU A N 1
ATOM 1017 C CA . LEU A 1 137 ? 7.275 -2.345 16.512 1.00 94.44 137 LEU A CA 1
ATOM 1018 C C . LEU A 1 137 ? 6.436 -1.162 17.017 1.00 94.44 137 LEU A C 1
ATOM 1020 O O . LEU A 1 137 ? 5.433 -1.372 17.697 1.00 94.44 137 LEU A O 1
ATOM 1024 N N . GLU A 1 138 ? 6.822 0.072 16.688 1.00 94.25 138 GLU A N 1
ATOM 1025 C CA . GLU A 1 138 ? 6.129 1.281 17.156 1.00 94.25 138 GLU A CA 1
ATOM 1026 C C . GLU A 1 138 ? 4.777 1.502 16.467 1.00 94.25 138 GLU A C 1
ATOM 1028 O O . GLU A 1 138 ? 3.846 2.013 17.094 1.00 94.25 138 GLU A O 1
ATOM 1033 N N . GLN A 1 139 ? 4.658 1.128 15.190 1.00 95.19 139 GLN A N 1
ATOM 1034 C CA . GLN A 1 139 ? 3.457 1.372 14.381 1.00 95.19 139 GLN A CA 1
ATOM 1035 C C . GLN A 1 139 ? 2.516 0.164 14.302 1.00 95.19 139 GLN A C 1
ATOM 1037 O O . GLN A 1 139 ? 1.428 0.276 13.732 1.00 95.19 139 GLN A O 1
ATOM 1042 N N . PHE A 1 140 ? 2.902 -0.985 14.862 1.00 94.56 140 PHE A N 1
ATOM 1043 C CA . PHE A 1 140 ? 2.073 -2.185 14.863 1.00 94.56 140 PHE A CA 1
ATOM 1044 C C . PHE A 1 140 ? 0.718 -1.931 15.540 1.00 94.56 140 PHE A C 1
ATOM 1046 O O . PHE A 1 140 ? 0.652 -1.398 16.650 1.00 94.56 140 PHE A O 1
ATOM 1053 N N . GLY A 1 141 ? -0.370 -2.337 14.881 1.00 94.12 141 GLY A N 1
ATOM 1054 C CA . GLY A 1 141 ? -1.728 -2.146 15.398 1.00 94.12 141 GLY A CA 1
ATOM 1055 C C . GLY A 1 141 ? -2.181 -0.681 15.429 1.00 94.12 141 GLY A C 1
ATOM 1056 O O . GLY A 1 141 ? -2.967 -0.310 16.298 1.00 94.12 141 GLY A O 1
ATOM 1057 N N . THR A 1 142 ? -1.661 0.161 14.535 1.00 95.50 142 THR A N 1
ATOM 1058 C CA . THR A 1 142 ? -2.146 1.535 14.316 1.00 95.50 142 THR A CA 1
ATOM 1059 C C . THR A 1 142 ? -2.837 1.652 12.965 1.00 95.50 142 THR A C 1
ATOM 1061 O O . THR A 1 142 ? -2.547 0.887 12.047 1.00 95.50 142 THR A O 1
ATOM 1064 N N . LEU A 1 143 ? -3.738 2.626 12.828 1.00 95.81 143 LEU A N 1
ATOM 1065 C CA . LEU A 1 143 ? -4.495 2.823 11.593 1.00 95.81 143 LEU A CA 1
ATOM 1066 C C . LEU A 1 143 ? -3.619 3.412 10.484 1.00 95.81 143 LEU A C 1
ATOM 1068 O O . LEU A 1 143 ? -3.647 2.968 9.336 1.00 95.81 143 LEU A O 1
ATOM 1072 N N . GLY A 1 144 ? -2.819 4.417 10.837 1.00 94.81 144 GLY A N 1
ATOM 1073 C CA . GLY A 1 144 ? -2.089 5.226 9.875 1.00 94.81 144 GLY A CA 1
ATOM 1074 C C . GLY A 1 144 ? -2.790 6.514 9.474 1.00 94.81 144 GLY A C 1
ATOM 1075 O O . GLY A 1 144 ? -3.523 7.102 10.260 1.00 94.81 144 GLY A O 1
ATOM 1076 N N . SER A 1 145 ? -2.488 6.989 8.271 1.00 93.19 145 SER A N 1
ATOM 1077 C CA . SER A 1 145 ? -2.933 8.272 7.720 1.00 93.19 145 SER A CA 1
ATOM 1078 C C . SER A 1 145 ? -3.245 8.125 6.231 1.00 93.19 145 SER A C 1
ATOM 1080 O O . SER A 1 145 ? -3.016 7.061 5.666 1.00 93.19 145 SER A O 1
ATOM 1082 N N . GLY A 1 146 ? -3.676 9.205 5.575 1.00 91.75 146 GLY A N 1
ATOM 1083 C CA . GLY A 1 146 ? -4.058 9.171 4.163 1.00 91.75 146 GLY A CA 1
ATOM 1084 C C . GLY A 1 146 ? -5.493 8.677 4.017 1.00 91.75 146 GLY A C 1
ATOM 1085 O O . GLY A 1 146 ? -6.367 9.149 4.736 1.00 91.75 146 GLY A O 1
ATOM 1086 N N . ASN A 1 147 ? -5.722 7.719 3.123 1.00 92.62 147 ASN A N 1
ATOM 1087 C CA . ASN A 1 147 ? -7.032 7.103 2.894 1.00 92.62 147 ASN A CA 1
ATOM 1088 C C . ASN A 1 147 ? -7.350 5.950 3.869 1.00 92.62 147 ASN A C 1
ATOM 1090 O O . ASN A 1 147 ? -8.307 5.219 3.642 1.00 92.62 147 ASN A O 1
ATOM 1094 N N . HIS A 1 148 ? -6.562 5.766 4.933 1.00 96.69 148 HIS A N 1
ATOM 1095 C CA . HIS A 1 148 ? -6.793 4.732 5.942 1.00 96.69 148 HIS A CA 1
ATOM 1096 C C . HIS A 1 148 ? -7.904 5.148 6.903 1.00 96.69 148 HIS A C 1
ATOM 1098 O O . HIS A 1 148 ? -7.855 6.235 7.484 1.00 96.69 148 HIS A O 1
ATOM 1104 N N . PHE A 1 149 ? -8.870 4.260 7.112 1.00 96.31 149 PHE A N 1
ATOM 1105 C CA . PHE A 1 149 ? -10.040 4.517 7.942 1.00 96.31 149 PHE A CA 1
ATOM 1106 C C . PHE A 1 149 ? -10.485 3.264 8.694 1.00 96.31 149 PHE A C 1
ATOM 1108 O O . PHE A 1 149 ? -10.156 2.131 8.338 1.00 96.31 149 PHE A O 1
ATOM 1115 N N . LEU A 1 150 ? -11.261 3.497 9.745 1.00 96.00 150 LEU A N 1
ATOM 1116 C CA . LEU A 1 150 ? -12.104 2.488 10.356 1.00 96.00 150 LEU A CA 1
ATOM 1117 C C . LEU A 1 150 ? -13.511 3.069 10.414 1.00 96.00 150 LEU A C 1
ATOM 1119 O O . LEU A 1 150 ? -13.699 4.170 10.935 1.00 96.00 150 LEU A O 1
ATOM 1123 N N . GLU A 1 151 ? -14.476 2.338 9.878 1.00 95.62 151 GLU A N 1
ATOM 1124 C CA . GLU A 1 151 ? -15.872 2.761 9.822 1.00 95.62 151 GLU A CA 1
ATOM 1125 C C . GLU A 1 151 ? -16.817 1.688 10.364 1.00 95.62 151 GLU A C 1
ATOM 1127 O O . GLU A 1 151 ? -16.506 0.493 10.392 1.00 95.62 151 GLU A O 1
ATOM 1132 N N . VAL A 1 152 ? -17.982 2.155 10.806 1.00 96.06 152 VAL A N 1
ATOM 1133 C CA . VAL A 1 152 ? -19.137 1.321 11.124 1.00 96.06 152 VAL A CA 1
ATOM 1134 C C . VAL A 1 152 ? -20.107 1.472 9.960 1.00 96.06 152 VAL A C 1
ATOM 1136 O O . VAL A 1 152 ? -20.574 2.581 9.705 1.00 96.06 152 VAL A O 1
ATOM 1139 N N . ALA A 1 153 ? -20.388 0.380 9.261 1.00 96.62 153 ALA A N 1
ATOM 1140 C CA . ALA A 1 153 ? -21.283 0.353 8.109 1.00 96.62 153 ALA A CA 1
ATOM 1141 C C . ALA A 1 153 ? -22.518 -0.502 8.407 1.00 96.62 153 ALA A C 1
ATOM 1143 O O . ALA A 1 153 ? -22.494 -1.357 9.293 1.00 96.62 153 ALA A O 1
ATOM 1144 N N . VAL A 1 154 ? -23.596 -0.276 7.663 1.00 97.44 154 VAL A N 1
ATOM 1145 C CA . VAL A 1 154 ? -24.823 -1.076 7.727 1.00 97.44 154 VAL A CA 1
ATOM 1146 C C . VAL A 1 154 ? -25.122 -1.590 6.324 1.00 97.44 154 VAL A C 1
ATOM 1148 O O . VAL A 1 154 ? -25.054 -0.813 5.374 1.00 97.44 154 VAL A O 1
ATOM 1151 N N . ASP A 1 155 ? -25.401 -2.886 6.191 1.00 97.12 155 ASP A N 1
ATOM 1152 C CA . ASP A 1 155 ? -25.785 -3.489 4.909 1.00 97.12 155 ASP A CA 1
ATOM 1153 C C . ASP A 1 155 ? -27.296 -3.402 4.634 1.00 97.12 155 ASP A C 1
ATOM 1155 O O . ASP A 1 155 ? -28.077 -2.908 5.448 1.00 97.12 155 ASP A O 1
ATOM 1159 N N . GLU A 1 156 ? -27.713 -3.893 3.466 1.00 97.38 156 GLU A N 1
ATOM 1160 C CA . GLU A 1 156 ? -29.107 -3.861 3.004 1.00 97.38 156 GLU A CA 1
ATOM 1161 C C . GLU A 1 156 ? -30.070 -4.668 3.901 1.00 97.38 156 GLU A C 1
ATOM 1163 O O . GLU A 1 156 ? -31.264 -4.376 3.934 1.00 97.38 156 GLU A O 1
ATOM 1168 N N . ASP A 1 157 ? -29.558 -5.622 4.690 1.00 97.19 157 ASP A N 1
ATOM 1169 C CA . ASP A 1 157 ? -30.330 -6.437 5.641 1.00 97.19 157 ASP A CA 1
ATOM 1170 C C . ASP A 1 157 ? -30.383 -5.821 7.055 1.00 97.19 157 ASP A C 1
ATOM 1172 O O . ASP A 1 157 ? -30.927 -6.418 8.004 1.00 97.19 157 ASP A O 1
ATOM 1176 N N . GLY A 1 158 ? -29.792 -4.635 7.228 1.00 97.44 158 GLY A N 1
ATOM 1177 C CA . GLY A 1 158 ? -29.685 -3.937 8.503 1.00 97.44 158 GLY A CA 1
ATOM 1178 C C . GLY A 1 158 ? -28.669 -4.565 9.46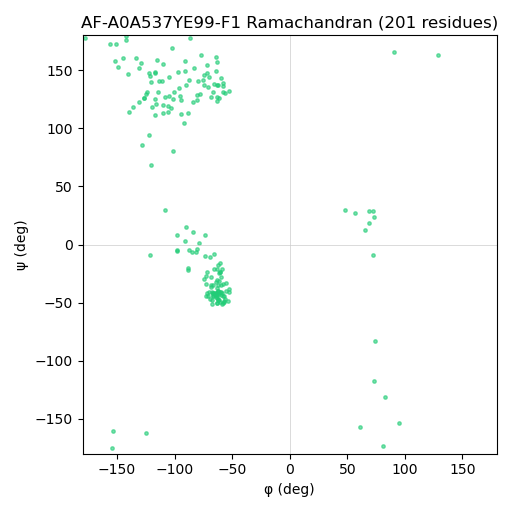0 1.00 97.44 158 GLY A C 1
ATOM 1179 O O . GLY A 1 158 ? -28.814 -4.412 10.677 1.00 97.44 158 GLY A O 1
ATOM 1180 N N . ARG A 1 159 ? -27.668 -5.310 8.969 1.00 97.75 159 ARG A N 1
ATOM 1181 C CA . ARG A 1 159 ? -26.555 -5.826 9.788 1.00 97.75 159 ARG A CA 1
ATOM 1182 C C . ARG A 1 159 ? -25.431 -4.808 9.860 1.00 97.75 159 ARG A C 1
ATOM 1184 O O . ARG A 1 159 ? -25.087 -4.174 8.868 1.00 97.75 159 ARG A O 1
ATOM 1191 N N . THR A 1 160 ? -24.810 -4.710 11.029 1.00 97.94 160 THR A N 1
ATOM 1192 C CA . THR A 1 160 ? -23.686 -3.800 11.251 1.00 97.94 160 THR A CA 1
ATOM 1193 C C . THR A 1 160 ? -22.356 -4.481 10.937 1.00 97.94 160 THR A C 1
ATOM 1195 O O . THR A 1 160 ? -22.106 -5.617 11.356 1.00 97.94 160 THR A O 1
ATOM 1198 N N . TRP A 1 161 ? -21.473 -3.749 10.269 1.00 98.00 161 TRP A N 1
ATOM 1199 C CA . TRP A 1 161 ? -20.127 -4.148 9.882 1.00 98.00 161 TRP A CA 1
ATOM 1200 C C . TRP A 1 161 ? -19.092 -3.188 10.456 1.00 98.00 161 TRP A C 1
ATOM 1202 O O . TRP A 1 161 ? -19.339 -1.989 10.573 1.00 98.00 161 TRP A O 1
ATOM 1212 N N . ILE A 1 162 ? -17.912 -3.717 10.764 1.00 97.06 162 ILE A N 1
ATOM 1213 C CA . ILE A 1 162 ? -16.708 -2.914 10.972 1.00 97.06 162 ILE A CA 1
ATOM 1214 C C . ILE A 1 162 ? -15.825 -3.090 9.748 1.00 97.06 162 ILE A C 1
ATOM 1216 O O . ILE A 1 162 ? -15.400 -4.211 9.459 1.00 97.06 162 ILE A O 1
ATOM 1220 N N . VAL A 1 163 ? -15.542 -1.997 9.046 1.00 97.75 163 VAL A N 1
ATOM 1221 C CA . VAL A 1 163 ? -14.631 -1.995 7.899 1.00 97.75 163 VAL A CA 1
ATOM 1222 C C . VAL A 1 163 ? -13.350 -1.288 8.308 1.00 97.75 163 VAL A C 1
ATOM 1224 O O . VAL A 1 163 ? -13.370 -0.177 8.837 1.00 97.75 163 VAL A O 1
ATOM 1227 N N . LEU A 1 164 ? -12.228 -1.963 8.096 1.00 96.94 164 LEU A N 1
ATOM 1228 C CA . LEU A 1 164 ? -10.890 -1.465 8.359 1.00 96.94 164 LEU A CA 1
ATOM 1229 C C . LEU A 1 164 ? -10.139 -1.372 7.039 1.00 96.94 164 LEU A C 1
ATOM 1231 O O . LEU A 1 164 ? -9.917 -2.391 6.390 1.00 96.94 164 LEU A O 1
ATOM 1235 N N . HIS A 1 165 ? -9.683 -0.172 6.706 1.00 97.94 165 HIS A N 1
ATOM 1236 C CA . HIS A 1 165 ? -8.728 0.073 5.640 1.00 97.94 165 HIS A CA 1
ATOM 1237 C C . HIS A 1 165 ? -7.397 0.509 6.248 1.00 97.94 165 HIS A C 1
ATOM 1239 O O . HIS A 1 165 ? -7.289 1.571 6.868 1.00 97.94 165 HIS A O 1
ATOM 1245 N N . SER A 1 166 ? -6.376 -0.328 6.093 1.00 97.12 166 SER A N 1
ATOM 1246 C CA . SER A 1 166 ? -5.018 -0.018 6.529 1.00 97.12 166 SER A CA 1
ATOM 1247 C C . SER A 1 166 ? -4.006 -0.808 5.703 1.00 97.12 166 SER A C 1
ATOM 1249 O O . SER A 1 166 ? -4.368 -1.519 4.770 1.00 97.12 166 SER A O 1
ATOM 1251 N N . GLY A 1 167 ? -2.731 -0.707 6.057 1.00 96.00 167 GLY A N 1
ATOM 1252 C CA . GLY A 1 167 ? -1.652 -1.371 5.344 1.00 96.00 167 GLY A CA 1
ATOM 1253 C C . GLY A 1 167 ? -0.448 -1.648 6.226 1.00 96.00 167 GLY A C 1
ATOM 1254 O O . GLY A 1 167 ? -0.512 -1.629 7.456 1.00 96.00 167 GLY A O 1
ATOM 1255 N N . SER A 1 168 ? 0.684 -1.871 5.576 1.00 95.12 168 SER A N 1
ATOM 1256 C CA . SER A 1 168 ? 1.969 -2.194 6.203 1.00 95.12 168 SER A CA 1
ATOM 1257 C C . SER A 1 168 ? 2.576 -1.084 7.056 1.00 95.12 168 SER A C 1
ATOM 1259 O O . SER A 1 168 ? 3.576 -1.317 7.731 1.00 95.12 168 SER A O 1
ATOM 1261 N N . ARG A 1 169 ? 2.014 0.127 7.038 1.00 95.81 169 ARG A N 1
ATOM 1262 C CA . ARG A 1 169 ? 2.585 1.301 7.711 1.00 95.81 169 ARG A CA 1
ATOM 1263 C C . ARG A 1 169 ? 3.973 1.654 7.162 1.00 95.81 169 ARG A C 1
ATOM 1265 O O . ARG A 1 169 ? 4.313 1.370 6.016 1.00 95.81 169 ARG A O 1
ATOM 1272 N N . GLY A 1 170 ? 4.783 2.350 7.955 1.00 94.94 170 GLY A N 1
ATOM 1273 C CA . GLY A 1 170 ? 6.070 2.882 7.518 1.00 94.94 170 GLY A CA 1
ATOM 1274 C C . GLY A 1 170 ? 7.069 1.810 7.085 1.00 94.94 170 GLY A C 1
ATOM 1275 O O . GLY A 1 170 ? 7.949 2.111 6.281 1.00 94.94 170 GLY A O 1
ATOM 1276 N N . ILE A 1 171 ? 6.942 0.570 7.571 1.00 94.12 171 ILE A N 1
ATOM 1277 C CA . ILE A 1 171 ? 7.844 -0.513 7.166 1.00 94.12 171 ILE A CA 1
ATOM 1278 C C . ILE A 1 171 ? 7.669 -0.872 5.685 1.00 94.12 171 ILE A C 1
ATOM 1280 O O . ILE A 1 171 ? 8.677 -1.003 4.989 1.00 94.12 171 ILE A O 1
ATOM 1284 N N . GLY A 1 172 ? 6.440 -0.938 5.160 1.00 94.56 172 GLY A N 1
ATOM 1285 C CA . GLY A 1 172 ? 6.244 -1.197 3.731 1.00 94.56 172 GLY A CA 1
ATOM 1286 C C . GLY A 1 172 ? 6.812 -0.087 2.862 1.00 94.56 172 GLY A C 1
ATOM 1287 O O . GLY A 1 172 ? 7.534 -0.385 1.916 1.00 94.56 172 GLY A O 1
ATOM 1288 N N . ASN A 1 173 ? 6.629 1.180 3.248 1.00 95.31 173 ASN A N 1
ATOM 1289 C CA . ASN A 1 173 ? 7.215 2.306 2.515 1.00 95.31 173 ASN A CA 1
ATOM 1290 C C . ASN A 1 173 ? 8.750 2.243 2.492 1.00 95.31 173 ASN A C 1
ATOM 1292 O O . ASN A 1 173 ? 9.365 2.461 1.445 1.00 95.31 173 ASN A O 1
ATOM 1296 N N . GLN A 1 174 ? 9.376 1.899 3.622 1.00 95.69 174 GLN A N 1
ATOM 1297 C CA . GLN A 1 174 ? 10.828 1.736 3.707 1.00 95.69 174 GLN A CA 1
ATOM 1298 C C . GLN A 1 174 ? 11.327 0.598 2.809 1.00 95.69 174 GLN A C 1
ATOM 1300 O O . GLN A 1 174 ? 12.332 0.766 2.113 1.00 95.69 174 GLN A O 1
ATOM 1305 N N . LEU A 1 175 ? 10.636 -0.545 2.804 1.00 94.56 175 LEU A N 1
ATOM 1306 C CA . LEU A 1 175 ? 10.992 -1.696 1.973 1.00 94.56 175 LEU A CA 1
ATOM 1307 C C . LEU A 1 175 ? 10.762 -1.413 0.484 1.00 94.56 175 LEU A C 1
ATOM 1309 O O . LEU A 1 175 ? 11.668 -1.637 -0.319 1.00 94.56 175 LEU A O 1
ATOM 1313 N N . ALA A 1 176 ? 9.609 -0.856 0.116 1.00 95.06 176 ALA A N 1
ATOM 1314 C CA . ALA A 1 176 ? 9.290 -0.476 -1.256 1.00 95.06 176 ALA A CA 1
ATOM 1315 C C . ALA A 1 176 ? 10.318 0.519 -1.805 1.00 95.06 176 ALA A C 1
ATOM 1317 O O . ALA A 1 176 ? 10.927 0.271 -2.842 1.00 95.06 176 ALA A O 1
ATOM 1318 N N . THR A 1 177 ? 10.608 1.596 -1.068 1.00 95.88 177 THR A N 1
ATOM 1319 C CA . THR A 1 177 ? 11.590 2.616 -1.482 1.00 95.88 177 THR A CA 1
ATOM 1320 C C . THR A 1 177 ? 12.984 2.019 -1.682 1.00 95.88 177 THR A C 1
ATOM 1322 O O . THR A 1 177 ? 13.677 2.348 -2.651 1.00 95.88 177 THR A O 1
ATOM 1325 N N . MET A 1 178 ? 13.396 1.113 -0.790 1.00 95.50 178 MET A N 1
ATOM 1326 C CA . MET A 1 178 ? 14.660 0.385 -0.903 1.00 95.50 178 MET A CA 1
ATOM 1327 C C . MET A 1 178 ? 14.704 -0.463 -2.183 1.00 95.50 178 MET A C 1
ATOM 1329 O O . MET A 1 178 ? 15.686 -0.393 -2.925 1.00 95.50 178 MET A O 1
ATOM 1333 N N . HIS A 1 179 ? 13.652 -1.234 -2.465 1.00 95.50 179 HIS A N 1
ATOM 1334 C CA . HIS A 1 179 ? 13.588 -2.107 -3.638 1.00 95.50 179 HIS A CA 1
ATOM 1335 C C . HIS A 1 179 ? 13.457 -1.334 -4.954 1.00 95.50 179 HIS A C 1
ATOM 1337 O O . HIS A 1 179 ? 14.182 -1.649 -5.895 1.00 95.50 179 HIS A O 1
ATOM 1343 N N . ILE A 1 180 ? 12.648 -0.274 -5.008 1.00 96.38 180 ILE A N 1
ATOM 1344 C CA . ILE A 1 180 ? 12.557 0.632 -6.168 1.00 96.38 180 ILE A CA 1
ATOM 1345 C C . ILE A 1 180 ? 13.937 1.227 -6.476 1.00 96.38 180 ILE A C 1
ATOM 1347 O O . ILE A 1 180 ? 14.415 1.180 -7.609 1.00 96.38 180 ILE A O 1
ATOM 1351 N N . SER A 1 181 ? 14.624 1.740 -5.451 1.00 96.56 181 SER A N 1
ATOM 1352 C CA . SER A 1 181 ? 15.962 2.319 -5.611 1.00 96.56 181 SER A CA 1
ATOM 1353 C C . SER A 1 181 ? 16.985 1.289 -6.087 1.00 96.56 181 SER A C 1
ATOM 1355 O O . SER A 1 181 ? 17.873 1.618 -6.875 1.00 96.56 181 SER A O 1
ATOM 1357 N N . LYS A 1 182 ? 16.881 0.044 -5.609 1.00 97.00 182 LYS A N 1
ATOM 1358 C CA . LYS A 1 182 ? 17.756 -1.050 -6.032 1.00 97.00 182 LYS A CA 1
ATOM 1359 C C . LYS A 1 182 ? 17.504 -1.433 -7.494 1.00 97.00 182 LYS A C 1
ATOM 1361 O O . LYS A 1 182 ? 18.468 -1.463 -8.251 1.00 97.00 182 LYS A O 1
ATOM 1366 N N . ALA A 1 183 ? 16.249 -1.619 -7.907 1.00 97.31 183 ALA A N 1
ATOM 1367 C CA . ALA A 1 183 ? 15.897 -1.943 -9.292 1.00 97.31 183 ALA A CA 1
ATOM 1368 C C . ALA A 1 183 ? 16.441 -0.892 -10.274 1.00 97.31 183 ALA A C 1
ATOM 1370 O O . ALA A 1 183 ? 17.128 -1.229 -11.238 1.00 97.31 183 ALA A O 1
ATOM 1371 N N . LYS A 1 184 ? 16.253 0.401 -9.966 1.00 96.69 184 LYS A N 1
ATOM 1372 C CA . LYS A 1 184 ? 16.810 1.510 -10.762 1.00 96.69 184 LYS A CA 1
ATOM 1373 C C . LYS A 1 184 ? 18.334 1.437 -10.902 1.00 96.69 184 LYS A C 1
ATOM 1375 O O . LYS A 1 184 ? 18.874 1.654 -11.986 1.00 96.69 184 LYS A O 1
ATOM 1380 N N . LYS A 1 185 ? 19.047 1.151 -9.805 1.00 97.19 185 LYS A N 1
ATOM 1381 C CA . LYS A 1 185 ? 20.516 1.028 -9.807 1.00 97.19 185 LYS A CA 1
ATOM 1382 C C . LYS A 1 185 ? 20.986 -0.176 -10.618 1.00 97.19 185 LYS A C 1
ATOM 1384 O O . LYS A 1 185 ? 21.968 -0.056 -11.348 1.00 97.19 185 LYS A O 1
ATOM 1389 N N . ASP A 1 186 ? 20.306 -1.308 -10.484 1.00 96.94 186 ASP A N 1
ATOM 1390 C CA . ASP A 1 186 ? 20.670 -2.549 -11.164 1.00 96.94 186 ASP A CA 1
ATOM 1391 C C . ASP A 1 186 ? 20.478 -2.419 -12.681 1.00 96.94 186 ASP A C 1
ATOM 1393 O O . ASP A 1 186 ? 21.392 -2.750 -13.435 1.00 96.94 186 ASP A O 1
ATOM 1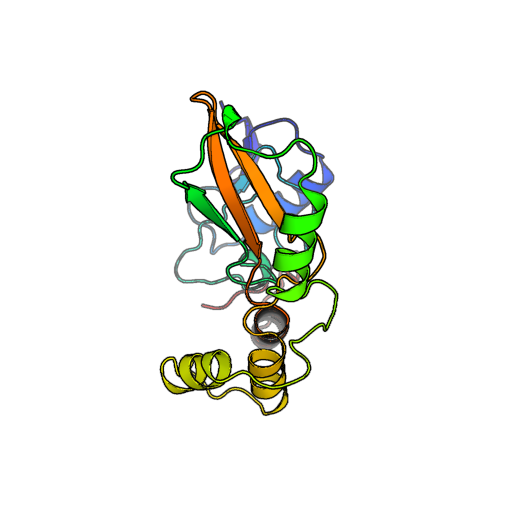397 N N . MET A 1 187 ? 19.382 -1.805 -13.131 1.00 95.75 187 MET A N 1
ATOM 1398 C CA . MET A 1 187 ? 19.172 -1.497 -14.550 1.00 95.75 187 MET A CA 1
ATOM 1399 C C . MET A 1 187 ? 20.189 -0.511 -15.112 1.00 95.75 187 MET A C 1
ATOM 1401 O O . MET A 1 187 ? 20.733 -0.742 -16.190 1.00 95.75 187 MET A O 1
ATOM 1405 N N . LYS A 1 188 ? 20.515 0.549 -14.358 1.00 95.06 188 LYS A N 1
ATOM 1406 C CA . LYS A 1 188 ? 21.574 1.488 -14.750 1.00 95.06 188 LYS A CA 1
ATOM 1407 C C . LYS A 1 188 ? 22.916 0.770 -14.923 1.00 95.06 188 LYS A C 1
ATOM 1409 O O . LYS A 1 188 ? 23.637 1.057 -15.872 1.00 95.06 188 LYS A O 1
ATOM 1414 N N . ARG A 1 189 ? 23.250 -0.164 -14.025 1.00 95.56 189 ARG A N 1
ATOM 1415 C CA . ARG A 1 189 ? 24.473 -0.980 -14.114 1.00 95.56 189 ARG A CA 1
ATOM 1416 C C . ARG A 1 189 ? 24.445 -1.929 -15.314 1.00 95.56 189 ARG A C 1
ATOM 1418 O O . ARG A 1 189 ? 25.483 -2.141 -15.926 1.00 95.56 189 ARG A O 1
ATOM 1425 N N . ALA A 1 190 ? 23.274 -2.456 -15.657 1.00 95.00 190 ALA A N 1
ATOM 1426 C CA . ALA A 1 190 ? 23.059 -3.295 -16.833 1.00 95.00 190 ALA A CA 1
ATOM 1427 C C . ALA A 1 190 ? 22.949 -2.503 -18.152 1.00 95.00 190 ALA A C 1
ATOM 1429 O O . ALA A 1 190 ? 22.726 -3.106 -19.195 1.00 95.00 190 ALA A O 1
ATOM 1430 N N . LEU A 1 191 ? 23.089 -1.169 -18.117 1.00 94.50 191 LEU A N 1
ATOM 1431 C CA . LEU A 1 191 ? 22.923 -0.274 -19.271 1.00 94.50 191 LEU A CA 1
ATOM 1432 C C . LEU A 1 191 ? 21.550 -0.403 -19.959 1.00 94.50 191 LEU A C 1
ATOM 1434 O O . LEU A 1 191 ? 21.404 -0.095 -21.141 1.00 94.50 191 LEU A O 1
ATOM 1438 N N . VAL A 1 192 ? 20.527 -0.820 -19.207 1.00 93.56 192 VAL A N 1
ATOM 1439 C CA . VAL A 1 192 ? 19.141 -0.879 -19.679 1.00 93.56 192 VAL A CA 1
ATOM 1440 C C . VAL A 1 192 ? 18.510 0.499 -19.506 1.00 93.56 192 VAL A C 1
ATOM 1442 O O . VAL A 1 192 ? 18.457 1.030 -18.395 1.00 93.56 192 VAL A O 1
ATOM 1445 N N . SER A 1 193 ? 18.020 1.076 -20.603 1.00 90.62 193 SER A N 1
ATOM 1446 C CA . SER A 1 193 ? 17.292 2.347 -20.587 1.00 90.62 193 SER A CA 1
ATOM 1447 C C . SER A 1 193 ? 15.791 2.094 -20.683 1.00 90.62 193 SER A C 1
ATOM 1449 O O . SER A 1 193 ? 15.325 1.431 -21.609 1.00 90.62 193 SER A O 1
ATOM 1451 N N . LEU A 1 194 ? 15.039 2.623 -19.720 1.00 91.88 194 LEU A N 1
ATOM 1452 C CA . LEU A 1 194 ? 13.581 2.578 -19.706 1.00 91.88 194 LEU A CA 1
ATOM 1453 C C . LEU A 1 194 ? 13.016 3.946 -20.083 1.00 91.88 194 LEU A C 1
ATOM 1455 O O . LEU A 1 194 ? 13.540 4.974 -19.657 1.00 91.88 194 LEU A O 1
ATOM 1459 N N . GLY A 1 195 ? 11.891 3.957 -20.804 1.00 87.56 195 GLY A N 1
ATOM 1460 C CA . GLY A 1 195 ? 11.135 5.190 -21.067 1.00 87.56 195 GLY A CA 1
ATOM 1461 C C . GLY A 1 195 ? 10.584 5.852 -19.795 1.00 87.56 195 GLY A C 1
ATOM 1462 O O . GLY A 1 195 ? 10.241 7.032 -19.810 1.00 87.56 195 GLY A O 1
ATOM 1463 N N . ASP A 1 196 ? 10.522 5.101 -18.692 1.00 94.19 196 ASP A N 1
ATOM 1464 C CA . ASP A 1 196 ? 10.262 5.610 -17.351 1.00 94.19 196 ASP A CA 1
ATOM 1465 C C . ASP A 1 196 ? 11.161 4.892 -16.326 1.00 94.19 196 ASP A C 1
ATOM 1467 O O . ASP A 1 196 ? 11.004 3.684 -16.126 1.00 94.19 196 ASP A O 1
ATOM 1471 N N . PRO A 1 197 ? 12.107 5.583 -15.664 1.00 94.00 197 PRO A N 1
ATOM 1472 C CA . PRO A 1 197 ? 12.948 4.970 -14.639 1.00 94.00 197 PRO A CA 1
ATOM 1473 C C . PRO A 1 197 ? 12.161 4.421 -13.445 1.00 94.00 197 PRO A C 1
ATOM 1475 O O . PRO A 1 197 ? 12.663 3.541 -12.746 1.00 94.00 197 PR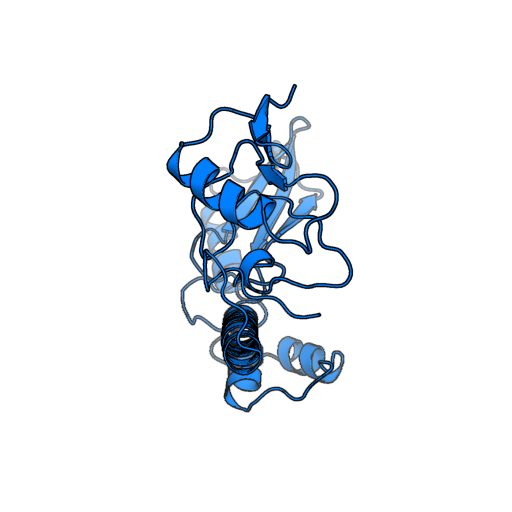O A O 1
ATOM 1478 N N . ASP A 1 198 ? 10.955 4.925 -13.171 1.00 94.94 198 ASP A N 1
ATOM 1479 C CA . ASP A 1 198 ? 10.107 4.401 -12.099 1.00 94.94 198 ASP A CA 1
ATOM 1480 C C . ASP A 1 198 ? 9.469 3.049 -12.446 1.00 94.94 198 ASP A C 1
ATOM 1482 O O . ASP A 1 198 ? 8.958 2.391 -11.548 1.00 94.94 198 ASP A O 1
ATOM 1486 N N . LEU A 1 199 ? 9.564 2.577 -13.693 1.00 96.94 199 LEU A N 1
ATOM 1487 C CA . LEU A 1 199 ? 9.163 1.224 -14.106 1.00 96.94 199 LEU A CA 1
ATOM 1488 C C . LEU A 1 199 ? 10.301 0.194 -14.004 1.00 96.94 199 LEU A C 1
ATOM 1490 O O . LEU A 1 199 ? 10.212 -0.893 -14.575 1.00 96.94 199 LEU A O 1
ATOM 1494 N N . ALA A 1 200 ? 11.378 0.523 -13.286 1.00 97.44 200 ALA A N 1
ATOM 1495 C CA . ALA A 1 200 ? 12.474 -0.408 -13.071 1.00 97.44 200 ALA A CA 1
ATOM 1496 C C . ALA A 1 200 ? 12.005 -1.704 -12.396 1.00 97.44 200 ALA A C 1
ATOM 1498 O O . ALA A 1 200 ? 11.210 -1.669 -11.458 1.00 97.44 200 ALA A O 1
ATOM 1499 N N . TYR A 1 201 ? 12.529 -2.842 -12.851 1.00 97.06 201 TYR A N 1
ATOM 1500 C CA . TYR A 1 201 ? 12.107 -4.175 -12.425 1.00 97.06 201 TYR A CA 1
ATOM 1501 C C . TYR A 1 201 ? 13.283 -5.100 -12.104 1.00 97.06 201 TYR A C 1
ATOM 1503 O O . TYR A 1 201 ? 14.419 -4.865 -12.518 1.00 97.06 201 TYR A O 1
ATOM 1511 N N . PHE A 1 202 ? 12.990 -6.152 -11.345 1.00 96.94 202 PHE A N 1
ATOM 1512 C CA . PHE A 1 202 ? 13.866 -7.305 -11.149 1.00 96.94 202 PHE A CA 1
ATOM 1513 C C . PHE A 1 202 ? 13.465 -8.429 -12.104 1.00 96.94 202 PHE A C 1
ATOM 1515 O O . PHE A 1 202 ? 12.279 -8.543 -12.411 1.00 96.94 202 PHE A O 1
ATOM 1522 N N . VAL A 1 203 ? 14.444 -9.230 -12.525 1.00 90.88 203 VAL A N 1
ATOM 1523 C CA . VAL A 1 203 ? 14.293 -10.523 -13.217 1.00 90.88 203 VAL A CA 1
ATOM 1524 C C . VAL A 1 203 ? 14.914 -11.629 -12.376 1.00 90.88 203 VAL A C 1
ATOM 1526 O O . VAL A 1 203 ? 15.800 -11.284 -11.553 1.00 90.88 203 VAL A O 1
#

Radius of gyration: 20.63 Å; Cα contacts (8 Å, |Δi|>4): 329; chains: 1; bounding box: 56×27×52 Å

Foldseek 3Di:
DWDDPDPQETEDADADVVQVVLLVLLSPDPQFDRHKYADNPWDDDQSHIPRIDTDGDPKDQLCNCPLQHAFDKDKDWDPDFQVNDDPDCVVVVVVVCLQAPEEAPAFPVDFDPVLVVVCVVDPDPDDDDPVLSVQSRRNPRHQYDDPWDWDWDADPVRIIMIMGGHGSHPNSNVVSVVVLVVLLVVCVVVVHDGPHSSRRMDD

Solvent-accessible surface area (backbone atoms only — not comparable to full-atom values): 11301 Å² total; per-residue (Å²): 132,68,47,74,81,50,99,25,32,36,35,34,72,83,64,58,68,70,33,53,55,42,41,51,59,56,36,67,39,91,47,42,52,81,50,28,37,34,40,63,77,33,35,78,52,63,48,34,40,43,51,55,46,75,47,54,54,80,46,48,44,45,34,68,64,38,46,48,38,77,49,48,75,50,75,45,80,51,95,48,39,56,92,72,55,67,99,68,56,63,69,57,53,52,53,46,47,68,71,35,38,64,34,82,93,42,47,80,89,52,74,43,73,66,33,52,52,49,52,71,74,56,69,63,101,56,86,67,52,74,68,44,47,49,43,42,33,35,37,50,78,36,42,36,52,87,91,37,46,75,48,81,46,69,52,98,87,37,39,27,29,44,39,40,31,36,48,46,52,70,37,24,35,55,52,29,53,52,48,38,55,47,23,40,50,53,34,56,74,68,70,55,84,61,102,47,67,50,58,27,48,47,112

Mean predicted aligned error: 4.21 Å